Protein AF-A0A943UII4-F1 (afdb_monomer_lite)

Foldseek 3Di:
DDDDDDDDDDDDDPPPPPPDPPPDAAEAEDEDEAPDDVQVVQVVQQVDPGLHEYEYEYPAAEEFAAEREHAAAYEYEHDPAAYEYEYDYQHGAYEYAAAPHEYEYHDPPDDHAYEYEYPLDQNRAEANYEWDHLYEYEYDARYEYENANHQHYANYEYEAQNTEYEDCEYEYEHHLAHYEYEQNYEYEYLEYEYEHHHHAAFESYEAEHQYEYAANEYEYEHAEYQEQRHYEYENYYYHHDDYYQYHACHPYRRHGDYHD

Radius of gyration: 22.85 Å; chains: 1; bounding box: 56×86×52 Å

pLDDT: mean 90.34, std 16.02, range [34.47, 98.94]

Structure (mmCIF, N/CA/C/O backbone):
data_AF-A0A943UII4-F1
#
_entry.id   AF-A0A943UII4-F1
#
loop_
_atom_site.group_PDB
_atom_site.id
_atom_site.type_symbol
_atom_site.label_atom_id
_atom_site.label_alt_id
_atom_site.label_comp_id
_atom_site.label_asym_id
_atom_site.label_entity_id
_atom_site.label_seq_id
_atom_site.pdbx_PDB_ins_code
_atom_site.Cartn_x
_atom_site.Cartn_y
_atom_site.Cartn_z
_atom_site.occupancy
_atom_site.B_iso_or_equiv
_atom_site.auth_seq_id
_atom_site.auth_comp_id
_atom_site.auth_asym_id
_atom_site.auth_atom_id
_atom_site.pdbx_PDB_model_num
ATOM 1 N N . MET A 1 1 ? 33.969 -68.795 28.012 1.00 39.66 1 MET A N 1
ATOM 2 C CA . MET A 1 1 ? 33.932 -67.479 27.338 1.00 39.66 1 MET A CA 1
ATOM 3 C C . MET A 1 1 ? 32.681 -66.751 27.816 1.00 39.66 1 MET A C 1
ATOM 5 O O . MET A 1 1 ? 31.582 -67.216 27.557 1.00 39.66 1 MET A O 1
ATOM 9 N N . ASN A 1 2 ? 32.861 -65.712 28.635 1.00 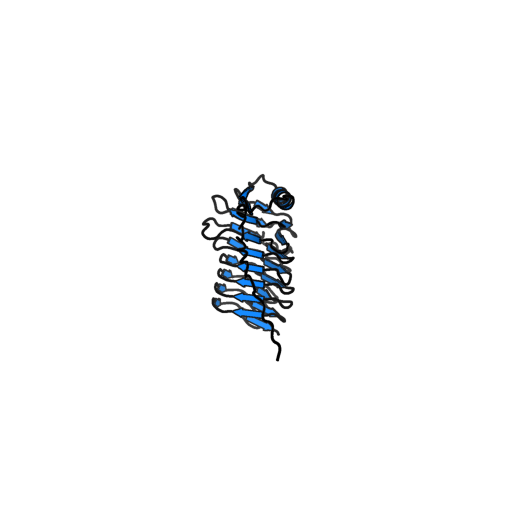42.38 2 ASN A N 1
ATOM 10 C CA . ASN A 1 2 ? 31.798 -64.899 29.238 1.00 42.38 2 ASN A CA 1
ATOM 11 C C . ASN A 1 2 ? 30.930 -64.214 28.176 1.00 42.38 2 ASN A C 1
ATOM 13 O O . ASN A 1 2 ? 31.491 -63.630 27.252 1.00 42.38 2 ASN A O 1
ATOM 17 N N . ARG A 1 3 ? 29.610 -64.135 28.401 1.00 40.12 3 ARG A N 1
ATOM 18 C CA . ARG A 1 3 ? 28.813 -62.937 28.075 1.00 40.12 3 ARG A CA 1
ATOM 19 C C . ARG A 1 3 ? 27.482 -62.930 28.837 1.00 40.12 3 ARG A C 1
ATOM 21 O O . ARG A 1 3 ? 26.590 -63.727 28.580 1.00 40.12 3 ARG A O 1
ATOM 28 N N . LYS A 1 4 ? 27.396 -62.004 29.798 1.00 43.66 4 LYS A N 1
ATOM 29 C CA . LYS A 1 4 ? 26.164 -61.533 30.444 1.00 43.66 4 LYS A CA 1
ATOM 30 C C . LYS A 1 4 ? 25.349 -60.746 29.412 1.00 43.66 4 LYS A C 1
ATOM 32 O O . LYS A 1 4 ? 25.935 -59.898 28.745 1.00 43.66 4 LYS A O 1
ATOM 37 N N . ILE A 1 5 ? 24.032 -60.938 29.347 1.00 45.72 5 ILE A N 1
ATOM 38 C CA . ILE A 1 5 ? 23.108 -59.970 28.731 1.00 45.72 5 ILE A CA 1
ATOM 39 C C . ILE A 1 5 ? 21.904 -59.815 29.664 1.00 45.72 5 ILE A C 1
ATOM 41 O O . ILE A 1 5 ? 21.312 -60.794 30.112 1.00 45.72 5 ILE A O 1
ATOM 45 N N . TRP A 1 6 ? 21.648 -58.566 30.040 1.00 34.47 6 TRP A N 1
ATOM 46 C CA . TRP A 1 6 ? 20.698 -58.128 31.058 1.00 34.47 6 TRP A CA 1
ATOM 47 C C . TRP A 1 6 ? 19.296 -57.923 30.466 1.00 34.47 6 TRP A C 1
ATOM 49 O O . TRP A 1 6 ? 19.152 -57.604 29.289 1.00 34.47 6 TRP A O 1
ATOM 59 N N . LYS A 1 7 ? 18.269 -58.074 31.313 1.00 42.47 7 LYS A N 1
ATOM 60 C CA . LYS A 1 7 ? 16.874 -57.706 31.031 1.00 42.47 7 LYS A CA 1
ATOM 61 C C . LYS A 1 7 ? 16.741 -56.179 30.979 1.00 42.47 7 LYS A C 1
ATOM 63 O O . LYS A 1 7 ? 17.193 -55.511 31.904 1.00 42.47 7 LYS A O 1
ATOM 68 N N . ALA A 1 8 ? 16.062 -55.649 29.965 1.00 41.59 8 ALA A N 1
ATOM 69 C CA . ALA A 1 8 ? 15.591 -54.266 29.944 1.00 41.59 8 ALA A CA 1
ATOM 70 C C . ALA A 1 8 ? 14.056 -54.258 30.052 1.00 41.59 8 ALA A C 1
ATOM 72 O O . ALA A 1 8 ? 13.368 -54.770 29.171 1.00 41.59 8 ALA A O 1
ATOM 73 N N . LEU A 1 9 ? 13.533 -53.714 31.157 1.00 39.75 9 LEU A N 1
ATOM 74 C CA . LEU A 1 9 ? 12.133 -53.303 31.288 1.00 39.75 9 LEU A CA 1
ATOM 75 C C . LEU A 1 9 ? 11.953 -51.995 30.503 1.00 39.75 9 LEU A C 1
ATOM 77 O O . LEU A 1 9 ? 12.555 -50.984 30.858 1.00 39.75 9 LEU A O 1
ATOM 81 N N . GLY A 1 10 ? 11.126 -52.006 29.460 1.00 36.28 10 GLY A N 1
ATOM 82 C CA . GLY A 1 10 ? 10.677 -50.789 28.787 1.00 36.28 10 GLY A CA 1
ATOM 83 C C . GLY A 1 10 ? 9.463 -50.210 29.508 1.00 36.28 10 GLY A C 1
ATOM 84 O O . GLY A 1 10 ? 8.370 -50.757 29.402 1.00 36.28 10 GLY A O 1
ATOM 85 N N . ILE A 1 11 ? 9.651 -49.113 30.242 1.00 43.53 11 ILE A N 1
ATOM 86 C CA . ILE A 1 11 ? 8.549 -48.279 30.733 1.00 43.53 11 ILE A CA 1
ATOM 87 C C . ILE A 1 11 ? 8.204 -47.302 29.609 1.00 43.53 11 ILE A C 1
ATOM 89 O O . ILE A 1 11 ? 8.963 -46.380 29.319 1.00 43.53 11 ILE A O 1
ATOM 93 N N . VAL A 1 12 ? 7.062 -47.522 28.960 1.00 35.84 12 VAL A N 1
ATOM 94 C CA . VAL A 1 12 ? 6.467 -46.554 28.035 1.00 35.84 12 VAL A CA 1
ATOM 95 C C . VAL A 1 12 ? 5.746 -45.503 28.873 1.00 35.84 12 VAL A C 1
ATOM 97 O O . VAL A 1 12 ? 4.665 -45.750 29.401 1.00 35.84 12 VAL A O 1
ATOM 100 N N . VAL A 1 13 ? 6.356 -44.328 29.018 1.00 40.22 13 VAL A N 1
ATOM 101 C CA . VAL A 1 13 ? 5.668 -43.136 29.523 1.00 40.22 13 VAL A CA 1
ATOM 102 C C . VAL A 1 13 ? 4.917 -42.522 28.347 1.00 40.22 13 VAL A C 1
ATOM 104 O O . VAL A 1 13 ? 5.516 -41.936 27.448 1.00 40.22 13 VAL A O 1
ATOM 107 N N . CYS A 1 14 ? 3.598 -42.691 28.333 1.00 38.59 14 CYS A N 1
ATOM 108 C CA . CYS A 1 14 ? 2.722 -42.008 27.392 1.00 38.59 14 CYS A CA 1
ATOM 109 C C . CYS A 1 14 ? 2.624 -40.537 27.828 1.00 38.59 14 CYS A C 1
ATOM 111 O O . CYS A 1 14 ? 1.897 -40.209 28.765 1.00 38.59 14 CYS A O 1
ATOM 113 N N . MET A 1 15 ? 3.407 -39.655 27.199 1.00 44.28 15 MET A N 1
ATOM 114 C CA . MET A 1 15 ? 3.200 -38.210 27.308 1.00 44.28 15 MET A CA 1
ATOM 115 C C . MET A 1 15 ? 1.868 -37.872 26.632 1.00 44.28 15 MET A C 1
ATOM 117 O O . MET A 1 15 ? 1.805 -37.700 25.417 1.00 44.28 15 MET A O 1
ATOM 121 N N . LEU A 1 16 ? 0.797 -37.780 27.423 1.00 41.09 16 LEU A N 1
ATOM 122 C CA . LEU A 1 16 ? -0.375 -37.010 27.030 1.00 41.09 16 LEU A CA 1
ATOM 123 C C . LEU A 1 16 ? 0.065 -35.54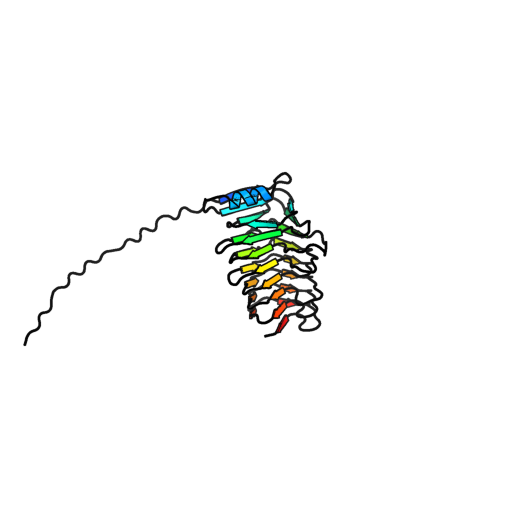7 26.928 1.00 41.09 16 LEU A C 1
ATOM 125 O O . LEU A 1 16 ? 0.256 -34.875 27.940 1.00 41.09 16 LEU A O 1
ATOM 129 N N . ALA A 1 17 ? 0.243 -35.065 25.700 1.00 49.66 17 ALA A N 1
ATOM 130 C CA . ALA A 1 17 ? 0.287 -33.640 25.427 1.00 49.66 17 ALA A CA 1
ATOM 131 C C . ALA A 1 17 ? -1.089 -33.067 25.788 1.00 49.66 17 ALA A C 1
ATOM 133 O O . ALA A 1 17 ? -2.050 -33.171 25.028 1.00 49.66 17 ALA A O 1
ATOM 134 N N . LEU A 1 18 ? -1.189 -32.518 26.997 1.00 40.38 18 LEU A N 1
ATOM 135 C CA . LEU A 1 18 ? -2.315 -31.712 27.431 1.00 40.38 18 LEU A CA 1
ATOM 136 C C . LEU A 1 18 ? -2.270 -30.425 26.597 1.00 40.38 18 LEU A C 1
ATOM 138 O O . LEU A 1 18 ? -1.599 -29.463 26.962 1.00 40.38 18 LEU A O 1
ATOM 142 N N . ALA A 1 19 ? -2.913 -30.435 25.429 1.00 47.53 19 ALA A N 1
ATOM 143 C CA . ALA A 1 19 ? -3.186 -29.217 24.689 1.00 47.53 19 ALA A CA 1
ATOM 144 C C . ALA A 1 19 ? -4.114 -28.377 25.570 1.00 47.53 19 ALA A C 1
ATOM 146 O O . ALA A 1 19 ? -5.317 -28.629 25.644 1.00 47.53 19 ALA A O 1
ATOM 147 N N . ALA A 1 20 ? -3.529 -27.433 26.307 1.00 46.44 20 ALA A N 1
ATOM 148 C CA . ALA A 1 20 ? -4.299 -26.402 26.972 1.00 46.44 20 ALA A CA 1
ATOM 149 C C . ALA A 1 20 ? -5.200 -25.750 25.907 1.00 46.44 20 ALA A C 1
ATOM 151 O O . ALA A 1 20 ? -4.710 -25.454 24.807 1.00 46.44 20 ALA A O 1
ATOM 152 N N . PRO A 1 21 ? -6.501 -25.557 26.182 1.00 44.97 21 PRO A N 1
ATOM 153 C CA . PRO A 1 21 ? -7.331 -24.755 25.307 1.00 44.97 21 PRO A CA 1
ATOM 154 C C . PRO A 1 21 ? -6.679 -23.377 25.261 1.00 44.97 21 PRO A C 1
ATOM 156 O O . PRO A 1 21 ? -6.609 -22.688 26.277 1.00 44.97 21 PRO A O 1
ATOM 159 N N . HIS A 1 22 ? -6.134 -23.007 24.104 1.00 50.41 22 HIS A N 1
ATOM 160 C CA . HIS A 1 22 ? -5.762 -21.623 23.876 1.00 50.41 22 HIS A CA 1
ATOM 161 C C . HIS A 1 22 ? -7.083 -20.866 23.956 1.00 50.41 22 HIS A C 1
ATOM 163 O O . HIS A 1 22 ? -7.991 -21.139 23.168 1.00 50.41 22 HIS A O 1
ATOM 169 N N . ALA A 1 23 ? -7.233 -20.014 24.971 1.00 56.62 23 ALA A N 1
ATOM 170 C CA . ALA A 1 23 ? -8.334 -19.070 25.016 1.00 56.62 23 ALA A CA 1
ATOM 171 C C . ALA A 1 23 ? -8.331 -18.341 23.666 1.00 56.62 23 ALA A C 1
ATOM 173 O O . ALA A 1 23 ? -7.313 -17.770 23.277 1.00 56.62 23 ALA A O 1
ATOM 174 N N . MET A 1 24 ? -9.415 -18.484 22.903 1.00 61.72 24 MET A N 1
ATOM 175 C CA . MET A 1 24 ? -9.581 -17.752 21.651 1.00 61.72 24 MET A CA 1
ATOM 176 C C . MET A 1 24 ? -9.491 -16.268 22.007 1.00 61.72 24 MET A C 1
ATOM 178 O O . MET A 1 24 ? -10.213 -15.838 22.904 1.00 61.72 24 MET A O 1
ATOM 182 N N . ALA A 1 25 ? -8.583 -15.531 21.365 1.00 69.31 25 ALA A N 1
ATOM 183 C CA . ALA A 1 25 ? -8.458 -14.090 21.556 1.00 69.31 25 ALA A CA 1
ATOM 184 C C . ALA A 1 25 ? -9.840 -13.440 21.392 1.00 69.31 25 ALA A C 1
ATOM 186 O O . ALA A 1 25 ? -10.536 -13.726 20.411 1.00 69.31 25 ALA A O 1
ATOM 187 N N . GLU A 1 26 ? -10.261 -12.617 22.354 1.00 81.62 26 GLU A N 1
ATOM 188 C CA . GLU A 1 26 ? -11.521 -11.894 22.214 1.00 81.62 26 GLU A CA 1
ATOM 189 C C . GLU A 1 26 ? -11.347 -10.794 21.161 1.00 81.62 26 GLU A C 1
ATOM 191 O O . GLU A 1 26 ? -10.252 -10.276 20.931 1.00 81.62 26 GLU A O 1
ATOM 196 N N . THR A 1 27 ? -12.427 -10.448 20.465 1.00 90.06 27 THR A N 1
ATOM 197 C CA . THR A 1 27 ? -12.412 -9.340 19.507 1.00 90.06 27 THR A CA 1
ATOM 198 C C . THR A 1 27 ? -12.881 -8.070 20.207 1.00 90.06 27 THR A C 1
ATOM 200 O O . THR A 1 27 ? -14.041 -7.966 20.602 1.00 90.06 27 THR A O 1
ATOM 203 N N . ILE A 1 28 ? -12.003 -7.074 20.318 1.00 93.81 28 ILE A N 1
ATOM 204 C CA . ILE A 1 28 ? -12.324 -5.750 20.855 1.00 93.81 28 ILE A CA 1
ATOM 205 C C . ILE A 1 28 ? -12.665 -4.814 19.698 1.00 93.81 28 ILE A C 1
ATOM 207 O O . ILE A 1 28 ? -11.809 -4.465 18.881 1.00 93.81 28 ILE A O 1
ATOM 211 N N . THR A 1 29 ? -13.918 -4.364 19.648 1.00 95.75 29 THR A N 1
ATOM 212 C CA . THR A 1 29 ? -14.392 -3.416 18.636 1.00 95.75 29 THR A CA 1
ATOM 213 C C . THR A 1 29 ? -14.361 -1.974 19.145 1.00 95.75 29 THR A C 1
ATOM 215 O O . THR A 1 29 ? -14.925 -1.645 20.186 1.00 95.75 29 THR A O 1
ATOM 218 N N . HIS A 1 30 ? -13.742 -1.093 18.362 1.00 97.06 30 HIS A N 1
ATOM 219 C CA . HIS A 1 30 ? -13.604 0.339 18.595 1.00 97.06 30 HIS A CA 1
ATOM 220 C C . HIS A 1 30 ? -14.392 1.099 17.526 1.00 97.06 30 HIS A C 1
ATOM 222 O O . HIS A 1 30 ? -13.985 1.162 16.364 1.00 97.06 30 HIS A O 1
ATOM 228 N N . MET A 1 31 ? -15.522 1.689 17.909 1.00 97.19 31 MET A N 1
ATOM 229 C CA . MET A 1 31 ? -16.336 2.483 16.987 1.00 97.19 31 MET A CA 1
ATOM 230 C C . MET A 1 31 ? -15.729 3.877 16.805 1.00 97.19 31 MET A C 1
ATOM 232 O O . MET A 1 31 ? -15.495 4.586 17.785 1.00 97.19 31 MET A O 1
ATOM 236 N N . VAL A 1 32 ? -15.521 4.296 15.558 1.00 97.62 32 VAL A N 1
ATOM 237 C CA . VAL A 1 32 ? -15.009 5.630 15.219 1.00 97.62 32 VAL A CA 1
ATOM 238 C C . VAL A 1 32 ? -16.082 6.420 14.482 1.00 97.62 32 VAL A C 1
ATOM 240 O O . VAL A 1 32 ? -16.493 6.064 13.383 1.00 97.62 32 VAL A O 1
ATOM 243 N N . THR A 1 33 ? -16.538 7.501 15.100 1.00 95.44 33 THR A N 1
ATOM 244 C CA . THR A 1 33 ? -17.514 8.459 14.561 1.00 95.44 33 THR A CA 1
ATOM 245 C C . THR A 1 33 ? -16.818 9.770 14.181 1.00 95.44 33 THR A C 1
ATOM 247 O O . THR A 1 33 ? -15.618 9.916 14.412 1.00 95.44 33 THR A O 1
ATOM 250 N N . ALA A 1 34 ? -17.563 10.743 13.651 1.00 89.06 34 ALA A N 1
ATOM 251 C CA . ALA A 1 34 ? -17.023 12.065 13.317 1.00 89.06 34 ALA A CA 1
ATOM 252 C C . ALA A 1 34 ? -16.424 12.800 14.536 1.00 89.06 34 ALA A C 1
ATOM 254 O O . ALA A 1 34 ? -15.451 13.535 14.390 1.00 89.06 34 ALA A O 1
ATOM 255 N N . ASP A 1 35 ? -16.960 12.553 15.735 1.00 87.25 35 ASP A N 1
ATOM 256 C CA . ASP A 1 35 ? -16.498 13.171 16.986 1.00 87.25 35 ASP A CA 1
ATOM 257 C C . ASP A 1 35 ? -15.402 12.351 17.689 1.00 87.25 35 ASP A C 1
ATOM 259 O O . ASP A 1 35 ? -14.874 12.744 18.735 1.00 87.25 35 ASP A O 1
ATOM 263 N N . THR A 1 36 ? -15.056 11.178 17.149 1.00 91.12 36 THR A N 1
ATOM 264 C CA . THR A 1 36 ? -14.061 10.296 17.755 1.00 91.12 36 THR A CA 1
ATOM 265 C C . THR A 1 36 ? -12.650 10.774 17.435 1.00 91.12 36 THR A C 1
ATOM 267 O O . THR A 1 36 ? -12.229 10.852 16.284 1.00 91.12 36 THR A O 1
ATOM 270 N N . ASP A 1 37 ? -11.862 10.989 18.483 1.00 93.62 37 ASP A N 1
ATOM 271 C CA . ASP A 1 37 ? -10.428 11.229 18.363 1.00 93.62 37 ASP A CA 1
ATOM 272 C C . ASP A 1 37 ? -9.699 9.915 18.029 1.00 93.62 37 ASP A C 1
ATOM 274 O O . ASP A 1 37 ? -9.405 9.095 18.907 1.00 93.62 37 ASP A O 1
ATOM 278 N N . PHE A 1 38 ? -9.412 9.710 16.741 1.00 96.25 38 PHE A N 1
ATOM 279 C CA . PHE A 1 38 ? -8.723 8.519 16.237 1.00 96.25 38 PHE A CA 1
ATOM 280 C C . PHE A 1 38 ? -7.372 8.281 16.934 1.00 96.25 38 PHE A C 1
ATOM 282 O O . PHE A 1 38 ? -7.000 7.137 17.204 1.00 96.25 38 PHE A O 1
ATOM 289 N N . ALA A 1 39 ? -6.660 9.348 17.318 1.00 95.88 39 ALA A N 1
ATOM 290 C CA . ALA A 1 39 ? -5.385 9.231 18.018 1.00 95.88 39 ALA A CA 1
ATOM 291 C C . ALA A 1 39 ? -5.552 8.587 19.402 1.00 95.88 39 ALA A C 1
ATOM 293 O O . ALA A 1 39 ? -4.710 7.784 19.816 1.00 95.88 39 ALA A O 1
ATOM 294 N N . LYS A 1 40 ? -6.647 8.896 20.112 1.00 97.00 40 LYS A N 1
ATOM 295 C CA . LYS A 1 40 ? -6.970 8.254 21.397 1.00 97.00 40 LYS A CA 1
ATOM 296 C C . LYS A 1 40 ? -7.303 6.780 21.228 1.00 97.00 40 LYS A C 1
ATOM 298 O O . LYS A 1 40 ? -6.851 5.986 22.047 1.00 97.00 40 LYS A O 1
ATOM 303 N N . VAL A 1 41 ? -8.027 6.404 20.172 1.00 97.62 41 VAL A N 1
ATOM 304 C CA . VAL A 1 41 ? -8.324 4.991 19.878 1.00 97.62 41 VAL A CA 1
ATOM 305 C C . VAL A 1 41 ? -7.026 4.205 19.693 1.00 97.62 41 VAL A C 1
ATOM 307 O O . VAL A 1 41 ? -6.794 3.229 20.402 1.00 97.62 41 VAL A O 1
ATOM 310 N N . VAL A 1 42 ? -6.121 4.689 18.837 1.00 97.62 42 VAL A N 1
ATOM 311 C CA . VAL A 1 42 ? -4.812 4.051 18.609 1.00 97.62 42 VAL A CA 1
ATOM 312 C C . VAL A 1 42 ? -3.967 4.002 19.885 1.00 97.62 42 VAL A C 1
ATOM 314 O O . VAL A 1 42 ? -3.346 2.980 20.181 1.00 97.62 42 VAL A O 1
ATOM 317 N N . LYS A 1 43 ? -3.963 5.076 20.685 1.00 97.25 43 LYS A N 1
ATOM 318 C CA . LYS A 1 43 ? -3.254 5.106 21.972 1.00 97.25 43 LYS A CA 1
ATOM 319 C C . LYS A 1 43 ? -3.789 4.052 22.943 1.00 97.25 43 LYS A C 1
ATOM 321 O O . LYS A 1 43 ? -2.989 3.388 23.596 1.00 97.25 43 LYS A O 1
ATOM 326 N N . ASN A 1 44 ? -5.109 3.896 23.029 1.00 95.88 44 ASN A N 1
ATOM 327 C CA . ASN A 1 44 ? -5.749 2.923 23.912 1.00 95.88 44 ASN A CA 1
ATOM 328 C C . ASN A 1 44 ? -5.461 1.488 23.469 1.00 95.88 44 ASN A C 1
ATOM 330 O O . ASN A 1 44 ? -5.094 0.670 24.308 1.00 95.88 44 ASN A O 1
ATOM 334 N N . ILE A 1 45 ? -5.545 1.211 22.162 1.00 96.06 45 ILE A N 1
ATOM 335 C CA . ILE A 1 45 ? -5.145 -0.079 21.584 1.00 96.06 45 ILE A CA 1
ATOM 336 C C . ILE A 1 45 ? -3.708 -0.395 22.008 1.00 96.06 45 ILE A C 1
ATOM 338 O O . ILE A 1 45 ? -3.462 -1.403 22.658 1.00 96.06 45 ILE A O 1
ATOM 342 N N . ASN A 1 46 ? -2.761 0.506 21.742 1.00 96.25 46 ASN A N 1
ATOM 343 C CA . ASN A 1 46 ? -1.346 0.268 22.036 1.00 96.25 46 ASN A CA 1
ATOM 344 C C . ASN A 1 46 ? -1.012 0.156 23.532 1.00 96.25 46 ASN A C 1
ATOM 346 O O . ASN A 1 46 ? 0.016 -0.424 23.873 1.00 96.25 46 ASN A O 1
ATOM 350 N N . ALA A 1 47 ? -1.822 0.740 24.418 1.00 94.69 47 ALA A N 1
ATOM 351 C CA . ALA A 1 47 ? -1.624 0.658 25.865 1.00 94.69 47 ALA A CA 1
ATOM 352 C C . ALA A 1 47 ? -2.180 -0.641 26.472 1.00 94.69 47 ALA A C 1
ATOM 354 O O . ALA A 1 47 ? -1.876 -0.955 27.623 1.00 94.69 47 ALA A O 1
ATOM 355 N N . SER A 1 48 ? -3.002 -1.378 25.722 1.00 86.88 48 SER A N 1
ATOM 356 C CA . SER A 1 48 ? -3.608 -2.620 26.180 1.00 86.88 48 SER A CA 1
ATOM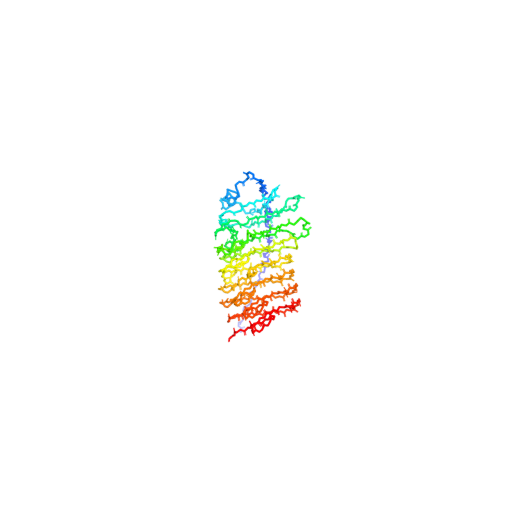 357 C C . SER A 1 48 ? -2.568 -3.732 26.341 1.00 86.88 48 SER A C 1
ATOM 359 O O . SER A 1 48 ? -1.737 -3.949 25.457 1.00 86.88 48 SER A O 1
ATOM 361 N N . GLY A 1 49 ? -2.631 -4.454 27.463 1.00 79.81 49 GLY A N 1
ATOM 362 C CA . GLY A 1 49 ? -1.802 -5.632 27.745 1.00 79.81 49 GLY A CA 1
ATOM 363 C C . GLY A 1 49 ? -2.463 -6.969 27.398 1.00 79.81 49 GLY A C 1
ATOM 364 O O . GLY A 1 49 ? -1.845 -8.003 27.630 1.00 79.81 49 GLY A O 1
ATOM 365 N N . VAL A 1 50 ? -3.700 -6.964 26.888 1.00 78.31 50 VAL A N 1
ATOM 366 C CA . VAL A 1 50 ? -4.436 -8.188 26.524 1.00 78.31 50 VAL A CA 1
ATOM 367 C C . VAL A 1 50 ? -4.207 -8.552 25.062 1.00 78.31 50 VAL A C 1
ATOM 369 O O . VAL A 1 50 ? -4.257 -7.673 24.204 1.00 78.31 50 VAL A O 1
ATOM 372 N N . ASP A 1 51 ? -3.974 -9.836 24.780 1.00 77.56 51 ASP A N 1
ATOM 373 C CA . ASP A 1 51 ? -3.695 -10.391 23.442 1.00 77.56 51 ASP A CA 1
ATOM 374 C C . ASP A 1 51 ? -4.938 -10.614 22.575 1.00 77.56 51 ASP A C 1
ATOM 376 O O . ASP A 1 51 ? -5.085 -11.618 21.885 1.00 77.56 51 ASP A O 1
ATOM 380 N N . ASP A 1 52 ? -5.801 -9.605 22.575 1.00 84.00 52 ASP A N 1
ATOM 381 C CA . ASP A 1 52 ? -7.062 -9.581 21.847 1.00 84.00 52 ASP A CA 1
ATOM 382 C C . ASP A 1 52 ? -6.914 -8.989 20.437 1.00 84.00 52 ASP A C 1
ATOM 384 O O . ASP A 1 52 ? -6.037 -8.154 20.164 1.00 84.00 52 ASP A O 1
ATOM 388 N N . GLU A 1 53 ? -7.808 -9.397 19.533 1.00 88.62 53 GLU A N 1
ATOM 389 C CA . GLU A 1 53 ? -7.900 -8.835 18.186 1.00 88.62 53 GLU A CA 1
ATOM 390 C C . GLU A 1 53 ? -8.598 -7.474 18.243 1.00 88.62 53 GLU A C 1
ATOM 392 O O . GLU A 1 53 ? -9.704 -7.352 18.765 1.00 88.62 53 GLU A O 1
ATOM 397 N N . ASN A 1 54 ? -7.980 -6.431 17.685 1.00 96.12 54 ASN A N 1
ATOM 398 C CA . ASN A 1 54 ? -8.576 -5.097 17.668 1.00 96.12 54 ASN A CA 1
ATOM 399 C C . ASN A 1 54 ? -9.271 -4.843 16.333 1.00 96.12 54 ASN A C 1
ATOM 401 O O . ASN A 1 54 ? -8.687 -5.049 15.273 1.00 96.12 54 ASN A O 1
ATOM 405 N N . VAL A 1 55 ? -10.496 -4.329 16.370 1.00 97.44 55 VAL A N 1
ATOM 406 C CA . VAL A 1 55 ? -11.241 -3.937 15.173 1.00 97.44 55 VAL A CA 1
ATOM 407 C C . VAL A 1 55 ? -11.673 -2.488 15.313 1.00 97.44 55 VAL A C 1
ATOM 409 O O . VAL A 1 55 ? -12.443 -2.156 16.202 1.00 97.44 55 VAL A O 1
ATOM 412 N N . ILE A 1 56 ? -11.199 -1.621 14.429 1.00 98.19 56 ILE A N 1
ATOM 413 C CA . ILE A 1 56 ? -11.678 -0.251 14.280 1.00 98.19 56 ILE A CA 1
ATOM 414 C C . ILE A 1 56 ? -12.773 -0.249 13.211 1.00 98.19 56 ILE A C 1
ATOM 416 O O . ILE A 1 56 ? -12.505 -0.526 12.040 1.00 98.19 56 ILE A O 1
ATOM 420 N N . GLU A 1 57 ? -13.998 0.082 13.614 1.00 97.69 57 GLU A N 1
ATOM 421 C CA . GLU A 1 57 ? -15.145 0.215 12.716 1.00 97.69 57 GLU A CA 1
ATOM 422 C C . GLU A 1 57 ? -15.487 1.689 12.495 1.00 97.69 57 GLU A C 1
ATOM 424 O O . GLU A 1 57 ? -15.904 2.400 13.416 1.00 97.69 57 GLU A O 1
ATOM 429 N N . LEU A 1 58 ? -15.338 2.151 11.254 1.00 98.25 58 LEU A N 1
ATOM 430 C CA . LEU A 1 58 ? -15.698 3.512 10.872 1.00 98.25 58 LEU A CA 1
ATOM 431 C C . LEU A 1 58 ? -17.223 3.637 10.727 1.00 98.25 58 LEU A C 1
ATOM 433 O O . LEU A 1 58 ? -17.840 3.021 9.859 1.00 98.25 58 LEU A O 1
ATOM 437 N N . CYS A 1 59 ? -17.821 4.466 11.577 1.00 97.50 59 CYS A N 1
ATOM 438 C CA . CYS A 1 59 ? -19.225 4.890 11.533 1.00 97.50 59 CYS A CA 1
ATOM 439 C C . CYS A 1 59 ? -19.418 6.209 10.776 1.00 97.50 59 CYS A C 1
ATOM 441 O O . CYS A 1 59 ? -20.547 6.635 10.567 1.00 97.50 59 CYS A O 1
ATOM 443 N N . ALA A 1 60 ? -18.329 6.894 10.436 1.00 97.88 60 ALA A N 1
ATOM 444 C CA . ALA A 1 60 ? -18.327 8.135 9.681 1.00 97.88 60 ALA A CA 1
ATOM 445 C C . ALA A 1 60 ? -17.034 8.230 8.870 1.00 97.88 60 ALA A C 1
ATOM 447 O O . ALA A 1 60 ? -16.051 7.549 9.178 1.00 97.88 60 ALA A O 1
ATOM 448 N N . ASP A 1 61 ? -17.036 9.092 7.860 1.00 98.00 61 ASP A N 1
ATOM 449 C CA . ASP A 1 61 ? -15.793 9.525 7.233 1.00 98.00 61 ASP A CA 1
ATOM 450 C C . ASP A 1 61 ? -14.945 10.283 8.256 1.00 98.00 61 ASP A C 1
ATOM 452 O O . ASP A 1 61 ? -15.459 11.086 9.040 1.00 98.00 61 ASP A O 1
ATOM 456 N N . ILE A 1 62 ? -13.638 10.042 8.238 1.00 97.00 62 ILE A N 1
ATOM 457 C CA . ILE A 1 62 ? -12.690 10.692 9.141 1.00 97.00 62 ILE A CA 1
ATOM 458 C C . ILE A 1 62 ? -11.570 11.369 8.367 1.00 97.00 62 ILE A C 1
ATOM 460 O O . ILE A 1 62 ? -11.288 11.042 7.216 1.00 97.00 62 ILE A O 1
ATOM 464 N N . THR A 1 63 ? -10.899 12.311 9.023 1.00 95.19 63 THR A N 1
ATOM 465 C CA . THR A 1 63 ? -9.685 12.944 8.507 1.00 95.19 63 THR A CA 1
ATOM 466 C C . THR A 1 63 ? -8.542 12.718 9.484 1.00 95.19 63 THR A C 1
ATOM 468 O O . THR A 1 63 ? -8.667 13.032 10.666 1.00 95.19 63 THR A O 1
ATOM 471 N N . LEU A 1 64 ? -7.421 12.197 8.993 1.00 94.31 64 LEU A N 1
ATOM 472 C CA . LEU A 1 64 ? -6.181 12.093 9.752 1.00 94.31 64 LEU A CA 1
ATOM 473 C C . LEU A 1 64 ? -5.305 13.299 9.434 1.00 94.31 64 LEU A C 1
ATOM 475 O O . LEU A 1 64 ? -5.099 13.615 8.263 1.00 94.31 64 LEU A O 1
ATOM 479 N N . THR A 1 65 ? -4.783 13.942 10.480 1.00 92.06 65 THR A N 1
ATOM 480 C CA . THR A 1 65 ? -3.863 15.090 10.381 1.00 92.06 65 THR A CA 1
ATOM 481 C C . THR A 1 65 ? -2.441 14.791 10.848 1.00 92.06 65 THR A C 1
ATOM 483 O O . THR A 1 65 ? -1.532 15.603 10.681 1.00 92.06 65 THR A O 1
ATOM 486 N N . GLY A 1 66 ? -2.230 13.602 11.410 1.00 92.50 66 GLY A N 1
ATOM 487 C CA . GLY A 1 66 ? -0.940 13.122 11.880 1.00 92.50 66 GLY A CA 1
ATOM 488 C C . GLY A 1 66 ? -0.778 11.627 11.643 1.00 92.50 66 GLY A C 1
ATOM 489 O O . GLY A 1 66 ? -1.702 10.943 11.197 1.00 92.50 66 GLY A O 1
ATOM 490 N N . ASN A 1 67 ? 0.429 11.131 11.894 1.00 94.81 67 ASN A N 1
ATOM 491 C CA . ASN A 1 67 ? 0.743 9.724 11.726 1.00 94.81 67 ASN A CA 1
ATOM 492 C C . ASN A 1 67 ? 0.295 8.952 12.964 1.00 94.81 67 ASN A C 1
ATOM 494 O O . ASN A 1 67 ? 0.577 9.358 14.095 1.00 94.81 67 ASN A O 1
ATOM 498 N N . HIS A 1 68 ? -0.347 7.810 12.749 1.00 97.19 68 HIS A N 1
ATOM 499 C CA . HIS A 1 68 ? -0.824 6.949 13.819 1.00 97.19 68 HIS A CA 1
ATOM 500 C C . HIS A 1 68 ? -0.184 5.569 13.710 1.00 97.19 68 HIS A C 1
ATOM 502 O O . HIS A 1 68 ? -0.447 4.821 12.772 1.00 97.19 68 HIS A O 1
ATOM 508 N N . THR A 1 69 ? 0.669 5.231 14.678 1.00 97.94 69 THR A N 1
ATOM 509 C CA . THR A 1 69 ? 1.376 3.947 14.710 1.00 97.94 69 THR A CA 1
ATOM 510 C C . THR A 1 69 ? 0.603 2.916 15.522 1.00 97.94 69 THR A C 1
ATOM 512 O O . THR A 1 69 ? 0.397 3.109 16.716 1.00 97.94 69 THR A O 1
ATOM 515 N N . LEU A 1 70 ? 0.234 1.803 14.900 1.00 97.94 70 LEU A N 1
ATOM 516 C CA . LEU A 1 70 ? -0.334 0.612 15.521 1.00 97.94 70 LEU A CA 1
ATOM 517 C C . LEU A 1 70 ? 0.791 -0.371 15.861 1.00 97.94 70 LEU A C 1
ATOM 519 O O . LEU A 1 70 ? 1.582 -0.749 14.997 1.00 97.94 70 LEU A O 1
ATOM 523 N N . LYS A 1 71 ? 0.852 -0.777 17.130 1.00 96.25 71 LYS A N 1
ATOM 524 C CA . LYS A 1 71 ? 1.813 -1.758 17.670 1.00 96.25 71 LYS A CA 1
ATOM 525 C C . LYS A 1 71 ? 1.139 -3.049 18.136 1.00 96.25 71 LYS A C 1
ATOM 527 O O . LYS A 1 71 ? 1.774 -3.894 18.754 1.00 96.25 71 LYS A O 1
ATOM 532 N N . ARG A 1 72 ? -0.163 -3.167 17.880 1.00 95.38 72 ARG A N 1
ATOM 533 C CA . ARG A 1 72 ? -0.974 -4.357 18.128 1.00 95.38 72 ARG A CA 1
ATOM 534 C C . ARG A 1 72 ? -1.788 -4.669 16.886 1.00 95.38 72 ARG A C 1
ATOM 536 O O . ARG A 1 72 ? -2.193 -3.754 16.161 1.00 95.38 72 ARG A O 1
ATOM 543 N N . SER A 1 73 ? -2.032 -5.954 16.660 1.00 96.06 73 SER A N 1
ATOM 544 C CA . SER A 1 73 ? -2.781 -6.404 15.494 1.00 96.06 73 SER A CA 1
ATOM 545 C C . SER A 1 73 ? -4.178 -5.791 15.476 1.00 96.06 73 SER A C 1
ATOM 547 O O . SER A 1 73 ? -4.903 -5.839 16.472 1.00 96.06 73 SER A O 1
ATOM 549 N N . THR A 1 74 ? -4.508 -5.151 14.357 1.00 97.88 74 THR A N 1
ATOM 550 C CA . THR A 1 74 ? -5.693 -4.309 14.216 1.00 97.88 74 THR A CA 1
ATOM 551 C C . THR A 1 74 ? -6.286 -4.452 12.822 1.00 97.88 74 THR A C 1
ATOM 553 O O . THR A 1 74 ? -5.576 -4.372 11.821 1.00 97.88 74 THR A O 1
ATOM 556 N N . THR A 1 75 ? -7.601 -4.592 12.750 1.00 98.25 75 THR A N 1
ATOM 557 C CA . THR A 1 75 ? -8.382 -4.513 11.517 1.00 98.25 75 THR A CA 1
ATOM 558 C C . THR A 1 75 ? -9.078 -3.157 11.454 1.00 98.25 75 THR A C 1
ATOM 560 O O . THR A 1 75 ? -9.751 -2.777 12.403 1.00 98.25 75 THR A O 1
ATOM 563 N N . ILE A 1 76 ? -8.944 -2.421 10.353 1.00 98.50 76 ILE A N 1
ATOM 564 C CA . ILE A 1 76 ? -9.680 -1.178 10.093 1.00 98.50 76 ILE A CA 1
ATOM 565 C C . ILE A 1 76 ? -10.641 -1.440 8.944 1.00 98.50 76 ILE A C 1
ATOM 567 O O . ILE A 1 76 ? -10.220 -1.831 7.855 1.00 98.50 76 ILE A O 1
ATOM 571 N N . LYS A 1 77 ? -11.931 -1.213 9.169 1.00 97.88 77 LYS A N 1
ATOM 572 C CA . LYS A 1 77 ? -12.969 -1.389 8.151 1.00 97.88 77 LYS A CA 1
ATOM 573 C C . LYS A 1 77 ? -14.093 -0.380 8.343 1.00 97.88 77 LYS A C 1
ATOM 575 O O . LYS A 1 77 ? -14.273 0.189 9.420 1.00 97.88 77 LYS A O 1
ATOM 580 N N . SER A 1 78 ? -14.866 -0.179 7.291 1.00 97.88 78 SER A N 1
ATOM 581 C CA . SER A 1 78 ? -16.163 0.482 7.389 1.00 97.88 78 SER A CA 1
ATOM 582 C C . SER A 1 78 ? -17.119 -0.363 8.244 1.00 97.88 78 SER A C 1
ATOM 584 O O . SER A 1 78 ? -16.889 -1.561 8.410 1.00 97.88 78 SER A O 1
ATOM 586 N N . LYS A 1 79 ? -18.147 0.250 8.839 1.00 95.56 79 LYS A N 1
ATOM 587 C CA . LYS A 1 79 ? -19.149 -0.473 9.639 1.00 95.56 79 LYS A CA 1
ATOM 588 C C . LYS A 1 79 ? -20.335 -0.949 8.801 1.00 95.56 79 LYS A C 1
ATOM 590 O O . LYS A 1 79 ? -20.663 -2.134 8.791 1.00 95.56 79 LYS A O 1
ATOM 595 N N . ASP A 1 80 ? -21.013 -0.000 8.168 1.00 93.25 80 ASP A N 1
ATOM 596 C CA . ASP A 1 80 ? -22.359 -0.161 7.611 1.00 93.25 80 ASP A CA 1
ATOM 597 C C . ASP A 1 80 ? -22.535 0.488 6.235 1.00 93.25 80 ASP A C 1
ATOM 599 O O . ASP A 1 80 ? -23.295 -0.014 5.411 1.00 93.25 80 ASP A O 1
ATOM 603 N N . GLU A 1 81 ? -21.804 1.558 5.957 1.00 96.56 81 GLU A N 1
ATOM 604 C CA . GLU A 1 81 ? -21.772 2.237 4.662 1.00 96.56 81 GLU A CA 1
ATOM 605 C C . GLU A 1 81 ? -20.344 2.263 4.122 1.00 96.56 81 GLU A C 1
ATOM 607 O O . GLU A 1 81 ? -19.395 1.931 4.832 1.00 96.56 81 GLU A O 1
ATOM 612 N N . ASP A 1 82 ? -20.177 2.677 2.871 1.00 98.31 82 ASP A N 1
ATOM 613 C CA . ASP A 1 82 ? -18.852 2.997 2.35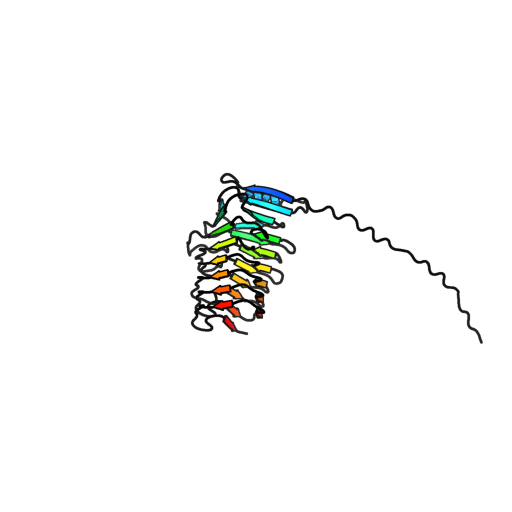1 1.00 98.31 82 ASP A CA 1
ATOM 614 C C . ASP A 1 82 ? -18.277 4.170 3.152 1.00 98.31 82 ASP A C 1
ATOM 616 O O . ASP A 1 82 ? -18.950 5.182 3.362 1.00 98.31 82 ASP A O 1
ATOM 620 N N . ARG A 1 83 ? -17.040 4.022 3.631 1.00 98.25 83 ARG A N 1
ATOM 621 C CA . ARG A 1 83 ? -16.378 5.026 4.472 1.00 98.25 83 ARG A CA 1
ATOM 622 C C . ARG A 1 83 ? -15.029 5.408 3.925 1.00 98.25 83 ARG A C 1
ATOM 624 O O . ARG A 1 83 ? -14.370 4.660 3.192 1.00 98.25 83 ARG A O 1
ATOM 631 N N . LYS A 1 84 ? -14.605 6.587 4.352 1.00 97.81 84 LYS A N 1
ATOM 632 C CA . LYS A 1 84 ? -13.384 7.214 3.897 1.00 97.81 84 LYS A CA 1
ATOM 633 C C . LYS A 1 84 ? -12.500 7.683 5.041 1.00 97.81 84 LYS A C 1
ATOM 635 O O . LYS A 1 84 ? -12.968 8.241 6.030 1.00 97.81 84 LYS A O 1
ATOM 640 N N . ILE A 1 85 ? -11.200 7.498 4.859 1.00 97.62 85 ILE A N 1
ATOM 641 C CA . ILE A 1 85 ? -10.143 8.116 5.648 1.00 97.62 85 ILE A CA 1
ATOM 642 C C . ILE A 1 85 ? -9.438 9.125 4.743 1.00 97.62 85 ILE A C 1
ATOM 644 O O . ILE A 1 85 ? -8.649 8.756 3.872 1.00 97.62 85 ILE A O 1
ATOM 648 N N . SER A 1 86 ? -9.722 10.405 4.948 1.00 95.25 86 SER A N 1
ATOM 649 C CA . SER A 1 86 ? -9.016 11.494 4.280 1.00 95.25 86 SER A CA 1
ATOM 650 C C . SER A 1 86 ? -7.682 11.742 4.977 1.00 95.25 86 SER A C 1
ATOM 652 O O . SER A 1 86 ? -7.618 11.877 6.198 1.00 95.25 86 SER A O 1
ATOM 654 N N . ILE A 1 87 ? -6.605 11.830 4.213 1.00 92.62 87 ILE A N 1
ATOM 655 C CA . ILE A 1 87 ? -5.259 12.055 4.726 1.00 92.62 87 ILE A CA 1
ATOM 656 C C . ILE A 1 87 ? -4.861 13.489 4.399 1.00 92.62 87 ILE A C 1
ATOM 658 O O . ILE A 1 87 ? -4.478 13.788 3.268 1.00 92.62 87 ILE A O 1
ATOM 662 N N . ASN A 1 88 ? -4.971 14.366 5.396 1.00 87.88 88 ASN A N 1
ATOM 663 C CA . ASN A 1 88 ? -4.705 15.794 5.268 1.00 87.88 88 ASN A CA 1
ATOM 664 C C . ASN A 1 88 ? -3.460 16.157 6.078 1.00 87.88 88 ASN A C 1
ATOM 666 O O . ASN A 1 88 ? -3.379 15.873 7.264 1.00 87.88 88 ASN A O 1
ATOM 670 N N . GLY A 1 89 ? -2.489 16.815 5.462 1.00 78.75 89 GLY A N 1
ATOM 671 C CA . GLY A 1 89 ? -1.298 17.285 6.160 1.00 78.75 89 GLY A CA 1
ATOM 672 C C . GLY A 1 89 ? -0.064 16.419 5.935 1.00 78.75 89 GLY A C 1
ATOM 673 O O . GLY A 1 89 ? -0.114 15.237 5.593 1.00 78.75 89 GLY A O 1
ATOM 674 N N . SER A 1 90 ? 1.092 17.057 6.113 1.00 80.44 90 SER A N 1
ATOM 675 C CA . SER A 1 90 ? 2.382 16.572 5.612 1.00 80.44 90 SER A CA 1
ATOM 676 C C . SER A 1 90 ? 2.878 15.277 6.249 1.00 80.44 90 SER A C 1
ATOM 678 O O . SER A 1 90 ? 3.689 14.588 5.632 1.00 80.44 90 SER A O 1
ATOM 680 N N . ASN A 1 91 ? 2.377 14.949 7.442 1.00 86.94 91 ASN A N 1
ATOM 681 C CA . ASN A 1 91 ? 2.763 13.789 8.239 1.00 86.94 91 ASN A CA 1
ATOM 682 C C . ASN A 1 91 ? 1.563 12.890 8.587 1.00 86.94 91 ASN A C 1
ATOM 684 O O . ASN A 1 91 ? 1.615 12.177 9.580 1.00 86.94 91 ASN A O 1
ATOM 688 N N . ALA A 1 92 ? 0.464 12.949 7.829 1.00 91.75 92 ALA A N 1
ATOM 689 C CA . ALA A 1 92 ? -0.723 12.138 8.088 1.00 91.75 92 ALA A CA 1
ATOM 690 C C . ALA A 1 92 ? -0.653 10.754 7.423 1.00 91.75 92 ALA A C 1
ATOM 692 O O . ALA A 1 92 ? -0.393 10.644 6.223 1.00 91.75 92 ALA A O 1
ATOM 693 N N . GLY A 1 93 ? -0.920 9.701 8.194 1.00 94.88 93 GLY A N 1
ATOM 694 C CA . GLY A 1 93 ? -0.834 8.321 7.722 1.00 94.88 93 GLY A CA 1
ATOM 695 C C . GLY A 1 93 ? -1.074 7.298 8.828 1.00 94.88 93 GLY A C 1
ATOM 696 O O . GLY A 1 93 ? -1.294 7.642 9.993 1.00 94.88 93 GLY A O 1
ATOM 697 N N . ILE A 1 94 ? -1.037 6.025 8.452 1.00 97.88 94 ILE A N 1
ATOM 698 C CA . ILE A 1 94 ? -1.154 4.887 9.359 1.00 97.88 94 ILE A CA 1
ATOM 699 C C . ILE A 1 94 ? 0.140 4.089 9.255 1.00 97.88 94 ILE A C 1
ATOM 701 O O . ILE A 1 94 ? 0.546 3.671 8.176 1.00 97.88 94 ILE A O 1
ATOM 705 N N . THR A 1 95 ? 0.801 3.864 10.381 1.00 98.19 95 THR A N 1
ATOM 706 C CA . THR A 1 95 ? 1.982 3.002 10.449 1.00 98.19 95 THR A CA 1
ATOM 707 C C . THR A 1 95 ? 1.628 1.738 11.213 1.00 98.19 95 THR A C 1
ATOM 709 O O . THR A 1 95 ? 0.986 1.822 12.253 1.00 98.19 95 THR A O 1
ATOM 712 N N . VAL A 1 96 ? 2.076 0.577 10.755 1.00 98.62 96 VAL A N 1
ATOM 713 C CA . VAL A 1 96 ? 2.082 -0.657 11.546 1.00 98.62 96 VAL A CA 1
ATOM 714 C C . VAL A 1 96 ? 3.527 -1.080 11.785 1.00 98.62 96 VAL A C 1
ATOM 716 O O . VAL A 1 96 ? 4.334 -1.094 10.853 1.00 98.62 96 VAL A O 1
ATOM 719 N N . ALA A 1 97 ? 3.863 -1.370 13.041 1.00 97.88 97 ALA A N 1
ATOM 720 C CA . ALA A 1 97 ? 5.230 -1.664 13.453 1.00 97.88 97 ALA A CA 1
ATOM 721 C C . ALA A 1 97 ? 5.303 -2.810 14.473 1.00 97.88 97 ALA A C 1
ATOM 723 O O . ALA A 1 97 ? 4.411 -2.981 15.310 1.00 97.88 97 ALA A O 1
ATOM 724 N N . GLY A 1 98 ? 6.399 -3.562 14.408 1.00 96.56 98 GLY A N 1
ATOM 725 C CA . GLY A 1 98 ? 6.738 -4.652 15.317 1.00 96.56 98 GLY A CA 1
ATOM 726 C C . GLY A 1 98 ? 6.510 -6.034 14.706 1.00 96.56 98 GLY A C 1
ATOM 727 O O . GLY A 1 98 ? 5.502 -6.285 14.045 1.00 96.56 98 GLY A O 1
ATOM 728 N N . GLU A 1 99 ? 7.458 -6.937 14.947 1.00 94.94 99 GLU A N 1
ATOM 729 C CA . GLU A 1 99 ? 7.392 -8.324 14.491 1.00 94.94 99 GLU A CA 1
ATOM 730 C C . GLU A 1 99 ? 6.155 -9.024 15.073 1.00 94.94 99 GLU A C 1
ATOM 732 O O . GLU A 1 99 ? 5.901 -8.967 16.274 1.00 94.94 99 GLU A O 1
ATOM 737 N N . GLY A 1 100 ? 5.365 -9.663 14.207 1.00 93.50 100 GLY A N 1
ATOM 738 C CA . GLY A 1 100 ? 4.103 -10.309 14.586 1.00 93.50 100 GLY A CA 1
ATOM 739 C C . GLY A 1 100 ? 2.883 -9.379 14.634 1.00 93.50 100 GLY A C 1
ATOM 740 O O . GLY A 1 100 ? 1.759 -9.874 14.713 1.00 93.50 100 GLY A O 1
ATOM 741 N N . THR A 1 101 ? 3.061 -8.058 14.518 1.00 96.44 101 THR A N 1
ATOM 742 C CA . THR A 1 101 ? 1.946 -7.104 14.424 1.00 96.44 101 THR A CA 1
ATOM 743 C C . THR A 1 101 ? 1.328 -7.135 13.027 1.00 96.44 101 THR A C 1
ATOM 745 O O . THR A 1 101 ? 2.030 -6.972 12.025 1.00 96.44 101 THR A O 1
ATOM 748 N N . VAL A 1 102 ? 0.001 -7.289 12.951 1.00 97.81 102 VAL A N 1
ATOM 749 C CA . VAL A 1 102 ? -0.743 -7.349 11.683 1.00 97.81 102 VAL A CA 1
ATOM 750 C C . VAL A 1 102 ? -1.756 -6.212 11.563 1.00 97.81 102 VAL A C 1
ATOM 752 O O . VAL A 1 102 ? -2.654 -6.086 12.389 1.00 97.81 102 VAL A O 1
ATOM 755 N N . LEU A 1 103 ? -1.668 -5.421 10.495 1.00 98.62 103 LEU A N 1
ATOM 756 C CA . LEU A 1 103 ? -2.721 -4.490 10.085 1.00 98.62 103 LEU A CA 1
ATOM 757 C C . LEU A 1 103 ? -3.567 -5.116 8.974 1.00 98.62 103 LEU A C 1
ATOM 759 O O . LEU A 1 103 ? -3.039 -5.480 7.929 1.00 98.62 103 LEU A O 1
ATOM 763 N N . ASN A 1 104 ? -4.881 -5.190 9.150 1.00 98.56 104 ASN A N 1
ATOM 764 C CA . ASN A 1 104 ? -5.809 -5.524 8.073 1.00 98.56 104 ASN A CA 1
ATOM 765 C C . ASN A 1 104 ? -6.588 -4.272 7.665 1.00 98.56 104 ASN A C 1
ATOM 767 O O . ASN A 1 104 ? -7.247 -3.652 8.495 1.00 98.56 104 ASN A O 1
ATOM 771 N N . LEU A 1 105 ? -6.533 -3.905 6.389 1.00 98.62 105 LEU A N 1
ATOM 772 C CA . LEU A 1 105 ? -7.394 -2.888 5.795 1.00 98.62 105 LEU A CA 1
ATOM 773 C C . LEU A 1 105 ? -8.529 -3.597 5.063 1.00 98.62 105 LEU A C 1
ATOM 775 O O . LEU A 1 105 ? -8.290 -4.343 4.110 1.00 98.62 105 LEU A O 1
ATOM 779 N N . GLY A 1 106 ? -9.757 -3.370 5.520 1.00 97.31 106 GLY A N 1
ATOM 780 C CA . GLY A 1 106 ? -10.914 -4.161 5.122 1.00 97.31 106 GLY A CA 1
ATOM 781 C C . GLY A 1 106 ? -10.850 -5.595 5.657 1.00 97.31 106 GLY A C 1
ATOM 782 O O . GLY A 1 106 ? -10.035 -5.934 6.517 1.00 97.31 106 GLY A O 1
ATOM 783 N N . ALA A 1 107 ? -11.727 -6.453 5.140 1.00 92.50 107 ALA A N 1
ATOM 784 C CA . ALA A 1 107 ? -11.768 -7.871 5.479 1.00 92.50 107 ALA A CA 1
ATOM 785 C C . ALA A 1 107 ? -12.240 -8.706 4.281 1.00 92.50 107 ALA A C 1
ATOM 787 O O . ALA A 1 107 ? -12.966 -8.221 3.411 1.00 92.50 107 ALA A O 1
ATOM 788 N N . LYS A 1 108 ? -11.836 -9.980 4.233 1.00 90.31 108 LYS A N 1
ATOM 789 C CA . LYS A 1 108 ? -12.256 -10.909 3.176 1.00 90.31 108 LYS A CA 1
ATOM 790 C C . LYS A 1 108 ? -13.778 -11.091 3.193 1.00 90.31 108 LYS A C 1
ATOM 792 O O . LYS A 1 108 ? -14.343 -11.410 4.234 1.00 90.31 108 LYS A O 1
ATOM 797 N N . GLY A 1 109 ? -14.418 -10.939 2.032 1.00 87.50 109 GLY A N 1
ATOM 798 C CA . GLY A 1 109 ? -15.869 -11.100 1.877 1.00 87.50 109 GLY A CA 1
ATOM 799 C C . GLY A 1 109 ? -16.708 -9.973 2.488 1.00 87.50 109 GLY A C 1
ATOM 800 O O . GLY A 1 109 ? -17.927 -10.096 2.539 1.00 87.50 109 GLY A O 1
ATOM 801 N N . TYR A 1 110 ? -16.076 -8.895 2.959 1.00 88.38 110 TYR A N 1
ATOM 802 C CA . TYR A 1 110 ? -16.768 -7.724 3.483 1.00 88.38 110 TYR A CA 1
ATOM 803 C C . TYR A 1 110 ? -17.095 -6.755 2.346 1.00 88.38 110 TYR A C 1
ATOM 805 O O . TYR A 1 110 ? -16.199 -6.405 1.584 1.00 88.38 110 TYR A O 1
ATOM 813 N N . ASP A 1 111 ? -18.358 -6.347 2.217 1.00 91.56 111 ASP A N 1
ATOM 814 C CA . ASP A 1 111 ? -18.904 -5.673 1.030 1.00 91.56 111 ASP A CA 1
ATOM 815 C C . ASP A 1 111 ? -18.740 -4.148 1.031 1.00 91.56 111 ASP A C 1
ATOM 817 O O . ASP A 1 111 ? -18.801 -3.537 -0.034 1.00 91.56 111 ASP A O 1
ATOM 821 N N . LYS A 1 112 ? -18.533 -3.521 2.196 1.00 97.31 112 LYS A N 1
ATOM 822 C CA . LYS A 1 112 ? -18.394 -2.061 2.270 1.00 97.31 112 LYS A CA 1
ATOM 823 C C . LYS A 1 112 ? -17.010 -1.607 1.856 1.00 97.31 112 LYS A C 1
ATOM 825 O O . LYS A 1 112 ? -15.992 -2.160 2.287 1.00 97.31 112 LYS A O 1
ATOM 830 N N . LYS A 1 113 ? -16.989 -0.534 1.073 1.00 97.94 113 LYS A N 1
ATOM 831 C CA . LYS A 1 113 ? -15.766 0.101 0.614 1.00 97.94 113 LYS A CA 1
ATOM 832 C C . LYS A 1 113 ? -15.097 0.858 1.753 1.00 97.94 113 LYS A C 1
ATOM 834 O O . LYS A 1 113 ? -15.742 1.622 2.475 1.00 97.94 113 LYS A O 1
ATOM 839 N N . LEU A 1 114 ? -13.785 0.684 1.872 1.00 98.56 114 LEU A N 1
ATOM 840 C CA . LEU A 1 114 ? -12.913 1.541 2.668 1.00 98.56 114 LEU A CA 1
ATOM 841 C C . LEU A 1 114 ? -11.995 2.303 1.715 1.00 98.56 114 LEU A C 1
ATOM 843 O O . LEU A 1 114 ? -11.134 1.709 1.071 1.00 98.56 114 LEU A O 1
ATOM 847 N N . THR A 1 115 ? -12.156 3.618 1.631 1.00 98.56 115 THR A N 1
ATOM 848 C CA . THR A 1 115 ? -11.276 4.465 0.816 1.00 98.56 115 THR A CA 1
ATOM 849 C C . THR A 1 115 ? -10.297 5.212 1.711 1.00 98.56 115 THR A C 1
ATOM 851 O O . THR A 1 115 ? -10.715 5.884 2.646 1.00 98.56 115 THR A O 1
ATOM 854 N N . ILE A 1 116 ? -9.000 5.138 1.429 1.00 97.81 116 ILE A N 1
ATOM 855 C CA . ILE A 1 116 ? -7.990 6.023 2.012 1.00 97.81 116 ILE A CA 1
ATOM 856 C C . ILE A 1 116 ? -7.512 6.944 0.899 1.00 97.81 116 ILE A C 1
ATOM 858 O O . ILE A 1 116 ? -6.960 6.480 -0.101 1.00 97.81 116 ILE A O 1
ATOM 862 N N . GLU A 1 117 ? -7.752 8.242 1.046 1.00 95.19 117 GLU A N 1
ATOM 863 C CA . GLU A 1 117 ? -7.442 9.204 -0.007 1.00 95.19 117 GLU A CA 1
ATOM 864 C C . GLU A 1 117 ? -6.610 10.383 0.470 1.00 95.19 117 GLU A C 1
ATOM 866 O O . GLU A 1 117 ? -6.726 10.850 1.602 1.00 95.19 117 GLU A O 1
ATOM 871 N N . GLY A 1 118 ? -5.766 10.873 -0.430 1.00 91.25 118 GLY A N 1
ATOM 872 C CA . GLY A 1 118 ? -5.033 12.115 -0.249 1.00 91.25 118 GLY A CA 1
ATOM 873 C C . GLY A 1 118 ? -5.859 13.304 -0.719 1.00 91.25 118 GLY A C 1
ATOM 874 O O . GLY A 1 118 ? -6.685 13.186 -1.620 1.00 91.25 118 GLY A O 1
ATOM 875 N N . ASP A 1 119 ? -5.567 14.471 -0.159 1.00 82.38 119 ASP A N 1
ATOM 876 C CA . ASP A 1 119 ? -6.118 15.763 -0.591 1.00 82.38 119 ASP A CA 1
ATOM 877 C C . ASP A 1 119 ? -5.564 16.263 -1.944 1.00 82.38 119 ASP A C 1
ATOM 879 O O . ASP A 1 119 ? -5.957 17.322 -2.432 1.00 82.38 119 ASP A O 1
ATOM 883 N N . GLY A 1 120 ? -4.659 15.502 -2.567 1.00 79.62 120 GLY A N 1
ATOM 884 C CA . GLY A 1 120 ? -4.002 15.856 -3.821 1.00 79.62 120 GLY A CA 1
ATOM 885 C C . GLY A 1 120 ? -2.826 16.829 -3.675 1.00 79.62 120 GLY A C 1
ATOM 886 O O . GLY A 1 120 ? -2.231 17.185 -4.694 1.00 79.62 120 GLY A O 1
ATOM 887 N N . ASP A 1 121 ? -2.443 17.234 -2.458 1.00 79.50 121 ASP A N 1
ATOM 888 C CA . ASP A 1 121 ? -1.286 18.106 -2.247 1.00 79.50 121 ASP A CA 1
ATOM 889 C C . ASP A 1 121 ? 0.027 17.336 -2.468 1.00 79.50 121 ASP A C 1
ATOM 891 O O . ASP A 1 121 ? 0.355 16.349 -1.798 1.00 79.50 121 ASP A O 1
ATOM 895 N N . ALA A 1 122 ? 0.821 17.820 -3.424 1.00 76.62 122 ALA A N 1
ATOM 896 C CA . ALA A 1 122 ? 2.111 17.242 -3.767 1.00 76.62 122 ALA A CA 1
ATOM 897 C C . ALA A 1 122 ? 3.200 17.458 -2.702 1.00 76.62 122 ALA A C 1
ATOM 899 O O . ALA A 1 122 ? 4.214 16.758 -2.711 1.00 76.62 122 ALA A O 1
ATOM 900 N N . LYS A 1 123 ? 3.006 18.409 -1.779 1.00 74.62 123 LYS A N 1
ATOM 901 C CA . LYS A 1 123 ? 3.951 18.733 -0.699 1.00 74.62 123 LYS A CA 1
ATOM 902 C C . LYS A 1 123 ? 3.841 17.804 0.509 1.00 74.62 123 LYS A C 1
ATOM 904 O O . LYS A 1 123 ? 4.676 17.903 1.409 1.00 74.62 123 LYS A O 1
ATOM 909 N N . ILE A 1 124 ? 2.841 16.925 0.560 1.00 69.25 124 ILE A N 1
ATOM 910 C CA . ILE A 1 124 ? 2.681 15.949 1.645 1.00 69.25 124 ILE A CA 1
ATOM 911 C C . ILE A 1 124 ? 3.711 14.829 1.493 1.00 69.25 124 ILE A C 1
ATOM 913 O O . ILE A 1 124 ? 3.914 14.331 0.388 1.00 69.25 124 ILE A O 1
ATOM 917 N N . GLN A 1 125 ? 4.383 14.434 2.580 1.00 71.06 125 GLN A N 1
ATOM 918 C CA . GLN A 1 125 ? 5.640 13.671 2.500 1.00 71.06 125 GLN A CA 1
ATOM 919 C C . GLN A 1 125 ? 5.591 12.255 3.080 1.00 71.06 125 GLN A C 1
ATOM 921 O O . GLN A 1 125 ? 6.598 11.556 3.000 1.00 71.06 125 GLN A O 1
ATOM 926 N N . VAL A 1 126 ? 4.470 11.803 3.645 1.00 82.88 126 VAL A N 1
ATOM 927 C CA . VAL A 1 126 ? 4.367 10.446 4.213 1.00 82.88 126 VAL A CA 1
ATOM 928 C C . VAL A 1 126 ? 3.471 9.521 3.400 1.00 82.88 126 VAL A C 1
ATOM 930 O O . VAL A 1 126 ? 2.621 9.967 2.626 1.00 82.88 126 VAL A O 1
ATOM 933 N N . ALA A 1 127 ? 3.654 8.216 3.592 1.00 92.94 127 ALA A N 1
ATOM 934 C CA . ALA A 1 127 ? 2.807 7.195 2.993 1.00 92.94 127 ALA A CA 1
ATOM 935 C C . ALA A 1 127 ? 1.381 7.231 3.559 1.00 92.94 127 ALA A C 1
ATOM 937 O O . ALA A 1 127 ? 1.151 7.808 4.622 1.00 92.94 127 ALA A O 1
ATOM 938 N N . PHE A 1 128 ? 0.394 6.657 2.863 1.00 95.44 128 PHE A N 1
ATOM 939 C CA . PHE A 1 128 ? -0.884 6.359 3.532 1.00 95.44 128 PHE A CA 1
ATOM 940 C C . PHE A 1 128 ? -0.682 5.251 4.556 1.00 95.44 128 PHE A C 1
ATOM 942 O O . PHE A 1 128 ? -1.170 5.353 5.680 1.00 95.44 128 PHE A O 1
ATOM 949 N N . VAL A 1 129 ? 0.059 4.218 4.152 1.00 98.25 129 VAL A N 1
ATOM 950 C CA . VAL A 1 129 ? 0.365 3.051 4.969 1.00 98.25 129 VAL A CA 1
ATOM 951 C C . VAL A 1 129 ? 1.870 2.833 4.986 1.00 98.25 129 VAL A C 1
ATOM 953 O O . VAL A 1 129 ? 2.480 2.657 3.933 1.00 98.25 129 VAL A O 1
ATOM 956 N N . THR A 1 130 ? 2.450 2.801 6.181 1.00 98.19 130 THR A N 1
ATOM 957 C CA . THR A 1 130 ? 3.844 2.403 6.399 1.00 98.19 130 THR A CA 1
ATOM 958 C C . THR A 1 130 ? 3.879 1.081 7.157 1.00 98.19 130 THR A C 1
ATOM 960 O O . THR A 1 130 ? 3.245 0.952 8.203 1.00 98.19 130 THR A O 1
ATOM 963 N N . VAL A 1 131 ? 4.636 0.107 6.660 1.00 98.81 131 VAL A N 1
ATOM 964 C CA . VAL A 1 131 ? 4.880 -1.182 7.321 1.00 98.81 131 VAL A CA 1
ATOM 965 C C . VAL A 1 131 ? 6.355 -1.264 7.685 1.00 98.81 131 VAL A C 1
ATOM 967 O O . VAL A 1 131 ? 7.213 -1.183 6.805 1.00 98.81 131 VAL A O 1
ATOM 970 N N . SER A 1 132 ? 6.665 -1.414 8.970 1.00 98.19 132 SER A N 1
ATOM 971 C CA . SER A 1 132 ? 8.048 -1.400 9.447 1.00 98.19 132 SER A CA 1
ATOM 972 C C . SER A 1 132 ? 8.307 -2.392 10.576 1.00 98.19 132 SER A C 1
ATOM 974 O O . SER A 1 132 ? 7.390 -2.995 11.129 1.00 98.19 132 SER A O 1
ATOM 976 N N . GLU A 1 133 ? 9.581 -2.548 10.943 1.00 97.88 133 GLU A N 1
ATOM 977 C CA . GLU A 1 133 ? 10.007 -3.323 12.120 1.00 97.88 133 GLU A CA 1
ATOM 978 C C . GLU A 1 133 ? 9.518 -4.788 12.119 1.00 97.88 133 GLU A C 1
ATOM 980 O O . GLU A 1 133 ? 9.309 -5.376 13.175 1.00 97.88 133 GLU A O 1
ATOM 985 N N . GLY A 1 134 ? 9.331 -5.390 10.939 1.00 97.88 134 GLY A N 1
ATOM 986 C CA . GLY A 1 134 ? 8.880 -6.778 10.801 1.00 97.88 134 GLY A CA 1
ATOM 987 C C . GLY A 1 134 ? 7.367 -6.982 10.877 1.00 97.88 134 GLY A C 1
ATOM 988 O O . GLY A 1 134 ? 6.915 -8.122 10.980 1.00 97.88 134 GLY A O 1
ATOM 989 N N . ALA A 1 135 ? 6.585 -5.903 10.834 1.00 98.62 135 ALA A N 1
ATOM 990 C CA . ALA A 1 135 ? 5.132 -5.978 10.791 1.00 98.62 135 ALA A CA 1
ATOM 991 C C . ALA A 1 135 ? 4.609 -6.500 9.444 1.00 98.62 135 ALA A C 1
ATOM 993 O O . ALA A 1 135 ? 5.301 -6.507 8.425 1.00 98.62 135 ALA A O 1
ATOM 994 N N . THR A 1 136 ? 3.338 -6.894 9.429 1.00 98.81 136 THR A N 1
ATOM 995 C CA . THR A 1 136 ? 2.615 -7.260 8.208 1.00 98.81 136 THR A CA 1
ATOM 996 C C . THR A 1 136 ? 1.386 -6.378 8.023 1.00 98.81 136 THR A C 1
ATOM 998 O O . THR A 1 136 ? 0.657 -6.117 8.976 1.00 98.81 136 THR A O 1
ATOM 1001 N N . ALA A 1 137 ? 1.104 -5.960 6.791 1.00 98.81 137 ALA A N 1
ATOM 1002 C CA . ALA A 1 137 ? -0.182 -5.373 6.426 1.00 98.81 137 ALA A CA 1
ATOM 1003 C C . ALA A 1 137 ? -0.880 -6.194 5.336 1.00 98.81 137 ALA A C 1
ATOM 1005 O O . ALA A 1 137 ? -0.231 -6.721 4.435 1.00 98.81 137 ALA A O 1
ATOM 1006 N N . ASN A 1 138 ? -2.205 -6.291 5.404 1.00 98.81 138 ASN A N 1
ATOM 1007 C CA . ASN A 1 138 ? -3.055 -6.894 4.383 1.00 98.81 138 ASN A CA 1
ATOM 1008 C C . ASN A 1 138 ? -4.060 -5.859 3.869 1.00 98.81 138 ASN A C 1
ATOM 1010 O O . ASN A 1 138 ? -4.696 -5.169 4.664 1.00 98.81 138 ASN A O 1
ATOM 1014 N N . MET A 1 139 ? -4.254 -5.807 2.554 1.00 98.69 139 MET A N 1
ATOM 1015 C CA . MET A 1 139 ? -5.278 -4.995 1.893 1.00 98.69 139 MET A CA 1
ATOM 1016 C C . MET A 1 139 ? -6.236 -5.902 1.113 1.00 98.69 139 MET A C 1
ATOM 1018 O O . MET A 1 139 ? -5.779 -6.727 0.322 1.00 98.69 139 MET A O 1
ATOM 1022 N N . TYR A 1 140 ? -7.545 -5.780 1.361 1.00 98.56 140 TYR A N 1
ATOM 1023 C CA . TYR A 1 140 ? -8.591 -6.653 0.798 1.00 98.56 140 TYR A CA 1
ATOM 1024 C C . TYR A 1 140 ? -9.411 -5.995 -0.340 1.00 98.56 140 TYR A C 1
ATOM 1026 O O . TYR A 1 140 ? -9.285 -4.802 -0.598 1.00 98.56 140 TYR A O 1
ATOM 1034 N N . GLU A 1 141 ? -10.264 -6.795 -1.002 1.00 95.62 141 GLU A N 1
ATOM 1035 C CA . GLU A 1 141 ? -10.974 -6.532 -2.277 1.00 95.62 141 GLU A CA 1
ATOM 1036 C C . GLU A 1 141 ? -11.767 -5.212 -2.359 1.00 95.62 141 GLU A C 1
ATOM 1038 O O . GLU A 1 141 ? -11.838 -4.620 -3.429 1.00 95.62 141 GLU A O 1
ATOM 1043 N N . ASN A 1 142 ? -12.263 -4.687 -1.235 1.00 97.38 142 ASN A N 1
ATOM 1044 C CA . ASN A 1 142 ? -13.042 -3.441 -1.184 1.00 97.38 142 ASN A CA 1
ATOM 1045 C C . ASN A 1 142 ? -12.284 -2.258 -0.563 1.00 97.38 142 ASN A C 1
ATOM 1047 O O . ASN A 1 142 ? -12.887 -1.283 -0.112 1.00 97.38 142 ASN A O 1
ATOM 1051 N N . VAL A 1 143 ? -10.953 -2.321 -0.528 1.00 98.81 143 VAL A N 1
ATOM 1052 C CA . VAL A 1 143 ? -10.127 -1.176 -0.135 1.00 98.81 143 VAL A CA 1
ATOM 1053 C C . VAL A 1 143 ? -9.649 -0.420 -1.365 1.00 98.81 143 VAL A C 1
ATOM 1055 O O . VAL A 1 143 ? -9.156 -1.020 -2.320 1.00 98.81 143 VAL A O 1
ATOM 1058 N N . THR A 1 144 ? -9.730 0.907 -1.319 1.00 98.75 144 THR A N 1
ATOM 1059 C CA . THR A 1 144 ? -9.118 1.786 -2.319 1.00 98.75 144 THR A CA 1
ATOM 1060 C C . THR A 1 144 ? -8.118 2.729 -1.664 1.00 98.75 144 THR A C 1
ATOM 1062 O O . THR A 1 144 ? -8.468 3.440 -0.726 1.00 98.75 144 THR A O 1
ATOM 1065 N N . LEU A 1 145 ? -6.887 2.765 -2.170 1.00 98.50 145 LEU A N 1
ATOM 1066 C CA . LEU A 1 145 ? -5.884 3.778 -1.849 1.00 98.50 145 LEU A CA 1
ATOM 1067 C C . LEU A 1 145 ? -5.747 4.710 -3.054 1.00 98.50 145 LEU A C 1
ATOM 1069 O O . LEU A 1 145 ? -5.368 4.254 -4.129 1.00 98.50 145 LEU A O 1
ATOM 1073 N N . GLN A 1 146 ? -6.054 5.999 -2.912 1.00 97.19 146 GLN A N 1
ATOM 1074 C CA . GLN A 1 146 ? -6.101 6.880 -4.084 1.00 97.19 146 GLN A CA 1
ATOM 1075 C C . GLN A 1 146 ? -5.576 8.294 -3.856 1.00 97.19 146 GLN A C 1
ATOM 1077 O O . GLN A 1 146 ? -5.522 8.802 -2.737 1.00 97.19 146 GLN A O 1
ATOM 1082 N N . ASN A 1 147 ? -5.240 8.966 -4.957 1.00 94.06 147 ASN A N 1
ATOM 1083 C CA . ASN A 1 147 ? -4.989 10.410 -5.001 1.00 94.06 147 ASN A CA 1
ATOM 1084 C C . ASN A 1 147 ? -3.812 10.893 -4.127 1.00 94.06 147 ASN A C 1
ATOM 1086 O O . ASN A 1 147 ? -3.765 12.059 -3.729 1.00 94.06 147 ASN A O 1
ATOM 1090 N N . ARG A 1 148 ? -2.811 10.045 -3.844 1.00 90.62 148 ARG A N 1
ATOM 1091 C CA . ARG A 1 148 ? -1.569 10.511 -3.198 1.00 90.62 148 ARG A CA 1
ATOM 1092 C C . ARG A 1 148 ? -0.675 11.194 -4.219 1.00 90.62 148 ARG A C 1
ATOM 1094 O O . ARG A 1 148 ? -0.056 10.506 -5.018 1.00 90.62 148 ARG A O 1
ATOM 1101 N N . LYS A 1 149 ? -0.531 12.519 -4.165 1.00 89.06 149 LYS A N 1
ATOM 1102 C CA . LYS A 1 149 ? 0.312 13.273 -5.116 1.00 89.06 149 LYS A CA 1
ATOM 1103 C C . LYS A 1 149 ? 1.718 13.633 -4.616 1.00 89.06 149 LYS A C 1
ATOM 1105 O O . LYS A 1 149 ? 2.413 14.410 -5.262 1.00 89.06 149 LYS A O 1
ATOM 1110 N N . SER A 1 150 ? 2.171 13.019 -3.518 1.00 80.75 150 SER A N 1
ATOM 1111 C CA . SER A 1 150 ? 3.504 13.234 -2.925 1.00 80.75 150 SER A CA 1
ATOM 1112 C C . SER A 1 150 ? 4.647 13.119 -3.939 1.00 80.75 150 SER A C 1
ATOM 1114 O O . SER A 1 150 ? 4.652 12.210 -4.770 1.00 80.75 150 SER A O 1
ATOM 1116 N N . THR A 1 151 ? 5.642 14.005 -3.854 1.00 77.94 151 THR A N 1
ATOM 1117 C CA . THR A 1 151 ? 6.862 13.937 -4.681 1.00 77.94 151 THR A CA 1
ATOM 1118 C C . THR A 1 151 ? 7.953 13.035 -4.103 1.00 77.94 151 THR A C 1
ATOM 1120 O O . THR A 1 151 ? 8.842 12.619 -4.843 1.00 77.94 151 THR A O 1
ATOM 1123 N N . GLY A 1 152 ? 7.899 12.730 -2.803 1.00 77.94 152 GLY A N 1
ATOM 1124 C CA . GLY A 1 152 ? 8.937 11.975 -2.092 1.00 77.94 152 GLY A CA 1
ATOM 1125 C C . GLY A 1 152 ? 8.474 10.639 -1.517 1.00 77.94 152 GLY A C 1
ATOM 1126 O O . GLY A 1 152 ? 9.289 9.911 -0.960 1.00 77.94 152 GLY A O 1
ATOM 1127 N N . ASN A 1 153 ? 7.184 10.314 -1.619 1.00 87.19 153 ASN A N 1
ATOM 1128 C CA . ASN A 1 153 ? 6.609 9.140 -0.971 1.00 87.19 153 ASN A CA 1
ATOM 1129 C C . ASN A 1 153 ? 5.572 8.429 -1.860 1.00 87.19 153 ASN A C 1
ATOM 1131 O O . ASN A 1 153 ? 5.252 8.890 -2.957 1.00 87.19 153 ASN A O 1
ATOM 1135 N N . ALA A 1 154 ? 5.066 7.291 -1.395 1.00 94.06 154 ALA A N 1
ATOM 1136 C CA . ALA A 1 154 ? 4.116 6.441 -2.102 1.00 94.06 154 ALA A CA 1
ATOM 1137 C C . ALA A 1 154 ? 2.788 6.305 -1.343 1.00 94.06 154 ALA A C 1
ATOM 1139 O O . ALA A 1 154 ? 2.634 6.789 -0.225 1.00 94.06 154 ALA A O 1
ATOM 1140 N N . CYS A 1 155 ? 1.801 5.645 -1.945 1.00 96.44 155 CYS A N 1
ATOM 1141 C CA . CYS A 1 155 ? 0.602 5.219 -1.226 1.00 96.44 155 CYS A CA 1
ATOM 1142 C C . CYS A 1 155 ? 0.969 4.210 -0.115 1.00 96.44 155 CYS A C 1
ATOM 1144 O O . CYS A 1 155 ? 0.521 4.359 1.025 1.00 96.44 155 CYS A O 1
ATOM 1146 N N . ILE A 1 156 ? 1.868 3.267 -0.409 1.00 98.56 156 ILE A N 1
ATOM 1147 C CA . ILE A 1 156 ? 2.355 2.239 0.520 1.00 98.56 156 ILE A CA 1
ATOM 1148 C C . ILE A 1 156 ? 3.886 2.295 0.615 1.00 98.56 156 ILE A C 1
ATOM 1150 O O . ILE A 1 156 ? 4.572 2.309 -0.406 1.00 98.56 156 ILE A O 1
ATOM 1154 N N . VAL A 1 157 ? 4.424 2.268 1.834 1.00 98.25 157 VAL A N 1
ATOM 1155 C CA . VAL A 1 157 ? 5.862 2.111 2.106 1.00 98.25 157 VAL A CA 1
ATOM 1156 C C . VAL A 1 157 ? 6.094 0.901 2.998 1.00 98.25 157 VAL A C 1
ATOM 1158 O O . VAL A 1 157 ? 5.431 0.737 4.019 1.00 98.25 157 VAL A O 1
ATOM 1161 N N . ILE A 1 158 ? 7.062 0.068 2.634 1.00 98.75 158 ILE A N 1
ATOM 1162 C CA . ILE A 1 158 ? 7.439 -1.142 3.363 1.00 98.75 158 ILE A CA 1
ATOM 1163 C C . ILE A 1 158 ? 8.941 -1.075 3.615 1.00 98.75 158 ILE A C 1
ATOM 1165 O O . ILE A 1 158 ? 9.719 -0.947 2.671 1.00 98.75 158 ILE A O 1
ATOM 1169 N N . MET A 1 159 ? 9.347 -1.153 4.880 1.00 97.25 159 MET A N 1
ATOM 1170 C CA . MET A 1 159 ? 10.750 -1.037 5.273 1.00 97.25 159 MET A CA 1
ATOM 1171 C C . MET A 1 159 ? 11.153 -2.150 6.234 1.00 97.25 159 MET A C 1
ATOM 1173 O O . MET A 1 159 ? 10.526 -2.342 7.279 1.00 97.25 159 MET A O 1
ATOM 1177 N N . GLY A 1 160 ? 12.248 -2.837 5.921 1.00 96.56 160 GLY A N 1
ATOM 1178 C CA . GLY A 1 160 ? 12.873 -3.827 6.796 1.00 96.56 160 GLY A CA 1
ATOM 1179 C C . GLY A 1 160 ? 12.640 -5.268 6.345 1.00 96.56 160 GLY A C 1
ATOM 1180 O O . GLY A 1 160 ? 11.582 -5.615 5.829 1.00 96.56 160 GLY A O 1
ATOM 1181 N N . SER A 1 161 ? 13.628 -6.125 6.603 1.00 96.12 161 SER A N 1
ATOM 1182 C CA . SER A 1 161 ? 13.760 -7.455 5.987 1.00 96.12 161 SER A CA 1
ATOM 1183 C C . SER A 1 161 ? 12.665 -8.471 6.322 1.00 96.12 161 SER A C 1
ATOM 1185 O O . SER A 1 161 ? 12.515 -9.476 5.630 1.00 96.12 161 SER A O 1
ATOM 1187 N N . LYS A 1 162 ? 11.901 -8.222 7.388 1.00 97.75 162 LYS A N 1
ATOM 1188 C CA . LYS A 1 162 ? 10.749 -9.038 7.799 1.00 97.75 162 LYS A CA 1
ATOM 1189 C C . LYS A 1 162 ? 9.405 -8.357 7.527 1.00 97.75 162 LYS A C 1
ATOM 1191 O O . LYS A 1 162 ? 8.369 -8.945 7.810 1.00 97.75 162 LYS A O 1
ATOM 1196 N N . SER A 1 163 ? 9.414 -7.114 7.045 1.00 98.75 163 SER A N 1
ATOM 1197 C CA . SER A 1 163 ? 8.199 -6.333 6.833 1.00 98.75 163 SER A CA 1
ATOM 1198 C C . SER A 1 163 ? 7.525 -6.752 5.532 1.00 98.75 163 SER A C 1
ATOM 1200 O O . SER A 1 163 ? 8.178 -6.839 4.486 1.00 98.75 163 SER A O 1
ATOM 1202 N N . VAL A 1 164 ? 6.216 -6.996 5.591 1.00 98.88 164 VAL A N 1
ATOM 1203 C CA . VAL A 1 164 ? 5.449 -7.525 4.456 1.00 98.88 164 VAL A CA 1
ATOM 1204 C C . VAL A 1 164 ? 4.176 -6.722 4.229 1.00 98.88 164 VAL A C 1
ATOM 1206 O O . VAL A 1 164 ? 3.404 -6.487 5.156 1.00 98.88 164 VAL A O 1
ATOM 1209 N N . PHE A 1 165 ? 3.904 -6.356 2.982 1.00 98.94 165 PHE A N 1
ATOM 1210 C CA . PHE A 1 165 ? 2.577 -5.897 2.577 1.00 98.94 165 PHE A CA 1
ATOM 1211 C C . PHE A 1 165 ? 1.970 -6.889 1.591 1.00 98.94 165 PHE A C 1
ATOM 1213 O O . PHE A 1 165 ? 2.556 -7.169 0.548 1.00 98.94 165 PHE A O 1
ATOM 1220 N N . ASN A 1 166 ? 0.777 -7.381 1.911 1.00 98.88 166 ASN A N 1
ATOM 1221 C CA . ASN A 1 166 ? 0.007 -8.305 1.092 1.00 98.88 166 ASN A CA 1
ATOM 1222 C C . ASN A 1 166 ? -1.181 -7.572 0.463 1.00 98.88 166 ASN A C 1
ATOM 1224 O O . ASN A 1 166 ? -2.165 -7.267 1.143 1.00 98.88 166 ASN A O 1
ATOM 1228 N N . MET A 1 167 ? -1.125 -7.337 -0.842 1.00 98.81 167 MET A N 1
ATOM 1229 C CA . MET A 1 167 ? -2.278 -6.890 -1.616 1.00 98.81 167 MET A CA 1
ATOM 1230 C C . MET A 1 167 ? -3.072 -8.123 -2.047 1.00 98.81 167 MET A C 1
ATOM 1232 O O . MET A 1 167 ? -2.656 -8.878 -2.921 1.00 98.81 167 MET A O 1
ATOM 1236 N N . ARG A 1 168 ? -4.184 -8.382 -1.355 1.00 98.50 168 ARG A N 1
ATOM 1237 C CA . ARG A 1 168 ? -5.068 -9.539 -1.585 1.00 98.50 168 ARG A CA 1
ATOM 1238 C C . ARG A 1 168 ? -6.225 -9.216 -2.532 1.00 98.50 168 ARG A C 1
ATOM 1240 O O . ARG A 1 168 ? -7.109 -10.046 -2.698 1.00 98.50 168 ARG A O 1
ATOM 1247 N N . GLY A 1 169 ? -6.245 -7.998 -3.057 1.00 97.69 169 GLY A N 1
ATOM 1248 C CA . GLY A 1 169 ? -7.327 -7.386 -3.808 1.00 97.69 169 GLY A CA 1
ATOM 1249 C C . GLY A 1 169 ? -7.250 -5.865 -3.662 1.00 97.69 169 GLY A C 1
ATOM 1250 O O . GLY A 1 169 ? -6.225 -5.319 -3.243 1.00 97.69 169 GLY A O 1
ATOM 1251 N N . GLY A 1 170 ? -8.358 -5.191 -3.953 1.00 98.25 170 GLY A N 1
ATOM 1252 C CA . GLY A 1 170 ? -8.487 -3.749 -3.797 1.00 98.25 170 GLY A CA 1
ATOM 1253 C C . GLY A 1 170 ? -7.789 -2.983 -4.914 1.00 98.25 170 GLY A C 1
ATOM 1254 O O . GLY A 1 170 ? -7.237 -3.562 -5.851 1.00 98.25 170 GLY A O 1
ATOM 1255 N N . VAL A 1 171 ? -7.835 -1.658 -4.820 1.00 98.81 171 VAL A N 1
ATOM 1256 C CA . VAL A 1 171 ? -7.354 -0.758 -5.872 1.00 98.81 171 VAL A CA 1
ATOM 1257 C C . VAL A 1 171 ? -6.395 0.264 -5.281 1.00 98.81 171 VAL A C 1
ATOM 1259 O O . VAL A 1 171 ? -6.722 0.931 -4.305 1.00 98.81 171 VAL A O 1
ATOM 1262 N N . THR A 1 172 ? -5.221 0.420 -5.880 1.00 98.81 172 THR A N 1
ATOM 1263 C CA . THR A 1 172 ? -4.349 1.575 -5.655 1.00 98.81 172 THR A CA 1
ATOM 1264 C C . THR A 1 172 ? -4.278 2.383 -6.940 1.00 98.81 172 THR A C 1
ATOM 1266 O O . THR A 1 172 ? -3.785 1.883 -7.950 1.00 98.81 172 THR A O 1
ATOM 1269 N N . GLU A 1 173 ? -4.774 3.619 -6.933 1.00 98.44 173 GLU A N 1
ATOM 1270 C CA . GLU A 1 173 ? -4.905 4.391 -8.169 1.00 98.44 173 GLU A CA 1
ATOM 1271 C C . GLU A 1 173 ? -4.594 5.875 -8.039 1.00 98.44 173 GLU A C 1
ATOM 1273 O O . GLU A 1 173 ? -4.690 6.481 -6.971 1.00 98.44 173 GLU A O 1
ATOM 1278 N N . ASN A 1 174 ? -4.215 6.488 -9.161 1.00 96.44 174 ASN A N 1
ATOM 1279 C CA . ASN A 1 174 ? -3.976 7.926 -9.243 1.00 96.44 174 ASN A CA 1
ATOM 1280 C C . ASN A 1 174 ? -2.965 8.441 -8.188 1.00 96.44 174 ASN A C 1
ATOM 1282 O O . ASN A 1 174 ? -2.999 9.613 -7.796 1.00 96.44 174 ASN A O 1
ATOM 1286 N N . CYS A 1 175 ? -2.047 7.591 -7.719 1.00 95.25 175 CYS A N 1
ATOM 1287 C CA . CYS A 1 175 ? -0.936 7.973 -6.848 1.00 95.25 175 CYS A CA 1
ATOM 1288 C C . CYS A 1 175 ? 0.248 8.479 -7.700 1.00 95.25 175 CYS A C 1
ATOM 1290 O O . CYS A 1 175 ? 0.397 8.101 -8.861 1.00 95.25 175 CYS A O 1
ATOM 1292 N N . SER A 1 176 ? 1.134 9.307 -7.145 1.00 93.62 176 SER A N 1
ATOM 1293 C CA . SER A 1 176 ? 2.434 9.583 -7.765 1.00 93.62 176 SER A CA 1
ATOM 1294 C C . SER A 1 176 ? 3.207 8.276 -7.878 1.00 93.62 176 SER A C 1
ATOM 1296 O O . SER A 1 176 ? 3.560 7.825 -8.959 1.00 93.62 176 SER A O 1
ATOM 1298 N N . ARG A 1 177 ? 3.376 7.605 -6.738 1.00 96.19 177 ARG A N 1
ATOM 1299 C CA . ARG A 1 177 ? 3.941 6.266 -6.634 1.00 96.19 177 ARG A CA 1
ATOM 1300 C C . ARG A 1 177 ? 2.993 5.400 -5.811 1.00 96.19 177 ARG A C 1
ATOM 1302 O O . ARG A 1 177 ? 2.466 5.857 -4.797 1.00 96.19 177 ARG A O 1
ATOM 1309 N N . ALA A 1 178 ? 2.754 4.173 -6.254 1.00 98.12 178 ALA A N 1
ATOM 1310 C CA . ALA A 1 178 ? 1.865 3.242 -5.574 1.00 98.12 178 ALA A CA 1
ATOM 1311 C C . ALA A 1 178 ? 2.568 2.602 -4.373 1.00 98.12 178 ALA A C 1
ATOM 1313 O O . ALA A 1 178 ? 2.061 2.683 -3.255 1.00 98.12 178 ALA A O 1
ATOM 1314 N N . VAL A 1 179 ? 3.759 2.032 -4.589 1.00 98.69 179 VAL A N 1
ATOM 1315 C CA . VAL A 1 179 ? 4.469 1.243 -3.572 1.00 98.69 179 VAL A CA 1
ATOM 1316 C C . VAL A 1 179 ? 5.970 1.536 -3.583 1.00 98.69 179 VAL A C 1
ATOM 1318 O O . VAL A 1 179 ? 6.577 1.661 -4.647 1.00 98.69 179 VAL A O 1
ATOM 1321 N N . ILE A 1 180 ? 6.570 1.606 -2.396 1.00 98.38 180 ILE A N 1
ATOM 1322 C CA . ILE A 1 180 ? 8.018 1.498 -2.181 1.00 98.38 180 ILE A CA 1
ATOM 1323 C C . ILE A 1 180 ? 8.268 0.316 -1.240 1.00 98.38 180 ILE A C 1
ATOM 1325 O O . ILE A 1 180 ? 7.735 0.292 -0.130 1.00 98.38 180 ILE A O 1
ATOM 1329 N N . ALA A 1 181 ? 9.088 -0.638 -1.671 1.00 98.56 181 ALA A N 1
ATOM 1330 C CA . ALA A 1 181 ? 9.640 -1.697 -0.835 1.00 98.56 181 ALA A CA 1
ATOM 1331 C C . ALA A 1 181 ? 11.157 -1.509 -0.738 1.00 98.56 181 ALA A C 1
ATOM 1333 O O . ALA A 1 181 ? 11.841 -1.483 -1.762 1.00 98.56 181 ALA A O 1
ATOM 1334 N N . ASP A 1 182 ? 11.665 -1.353 0.483 1.00 97.81 182 ASP A N 1
ATOM 1335 C CA . ASP A 1 182 ? 13.078 -1.074 0.734 1.00 97.81 182 ASP A CA 1
ATOM 1336 C C . ASP A 1 182 ? 13.618 -1.849 1.951 1.00 97.81 182 ASP A C 1
ATOM 1338 O O . ASP A 1 182 ? 12.871 -2.329 2.811 1.00 97.81 182 ASP A O 1
ATOM 1342 N N . SER A 1 183 ? 14.944 -1.941 2.059 1.00 97.38 183 SER A N 1
ATOM 1343 C CA . SER A 1 183 ? 15.656 -2.544 3.192 1.00 97.38 183 SER A CA 1
ATOM 1344 C C . SER A 1 183 ? 15.265 -4.009 3.454 1.00 97.38 183 SER A C 1
ATOM 1346 O O . SER A 1 183 ? 15.025 -4.405 4.596 1.00 97.38 183 SER A O 1
ATOM 1348 N N . GLY A 1 184 ? 15.180 -4.812 2.393 1.00 98.12 184 GLY A N 1
ATOM 1349 C CA . GLY A 1 184 ? 14.852 -6.239 2.423 1.00 98.12 184 GLY A CA 1
ATOM 1350 C C . GLY A 1 184 ? 13.357 -6.553 2.524 1.00 98.12 184 GLY A C 1
ATOM 1351 O O . GLY A 1 184 ? 12.990 -7.711 2.727 1.00 98.12 184 GLY A O 1
ATOM 1352 N N . ALA A 1 185 ? 12.492 -5.543 2.427 1.00 98.75 185 ALA A N 1
ATOM 1353 C CA . ALA A 1 185 ? 11.048 -5.689 2.547 1.00 98.75 185 ALA A CA 1
ATOM 1354 C C . ALA A 1 185 ? 10.441 -6.589 1.462 1.00 98.75 185 ALA A C 1
ATOM 1356 O O . ALA A 1 185 ? 11.024 -6.818 0.403 1.00 98.75 185 ALA A O 1
ATOM 1357 N N . THR A 1 186 ? 9.223 -7.078 1.706 1.00 98.88 186 THR A N 1
ATOM 1358 C CA . THR A 1 186 ? 8.461 -7.846 0.712 1.00 98.88 186 THR A CA 1
ATOM 1359 C C . THR A 1 186 ? 7.131 -7.175 0.397 1.00 98.88 186 THR A C 1
ATOM 1361 O O . THR A 1 186 ? 6.292 -6.984 1.277 1.00 98.88 186 THR A O 1
ATOM 1364 N N . PHE A 1 187 ? 6.911 -6.867 -0.879 1.00 98.94 187 PHE A N 1
ATOM 1365 C CA . PHE A 1 187 ? 5.589 -6.562 -1.410 1.00 98.94 187 PHE A CA 1
ATOM 1366 C C . PHE A 1 187 ? 5.044 -7.788 -2.146 1.00 98.94 187 PHE A C 1
ATOM 1368 O O . PHE A 1 187 ? 5.631 -8.237 -3.131 1.00 98.94 187 PHE A O 1
ATOM 1375 N N . HIS A 1 188 ? 3.926 -8.333 -1.669 1.00 98.88 188 HIS A N 1
ATOM 1376 C CA . HIS A 1 188 ? 3.262 -9.484 -2.273 1.00 98.88 188 HIS A CA 1
ATOM 1377 C C . HIS A 1 188 ? 1.903 -9.071 -2.834 1.00 98.88 188 HIS A C 1
ATOM 1379 O O . HIS A 1 188 ? 0.976 -8.747 -2.092 1.00 98.88 188 HIS A O 1
ATOM 1385 N N . MET A 1 189 ? 1.779 -9.088 -4.155 1.00 98.81 189 MET A N 1
ATOM 1386 C CA . MET A 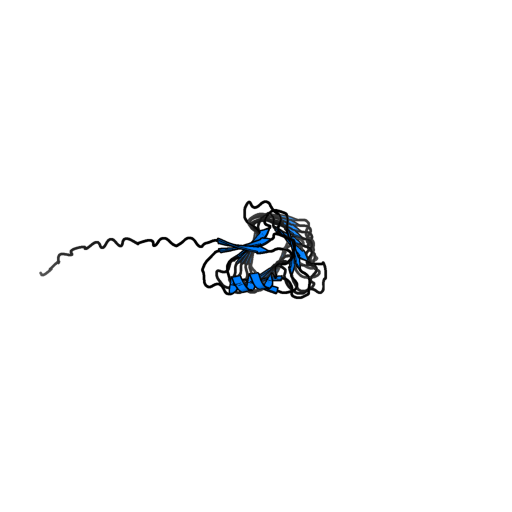1 189 ? 0.535 -8.860 -4.877 1.00 98.81 189 MET A CA 1
ATOM 1387 C C . MET A 1 189 ? -0.094 -10.209 -5.236 1.00 98.81 189 MET A C 1
ATOM 1389 O O . MET A 1 189 ? 0.281 -10.846 -6.219 1.00 98.81 189 MET A O 1
ATOM 1393 N N . PHE A 1 190 ? -1.023 -10.668 -4.398 1.00 98.75 190 PHE A N 1
ATOM 1394 C CA . PHE A 1 190 ? -1.819 -11.869 -4.666 1.00 98.75 190 PHE A CA 1
ATOM 1395 C C . PHE A 1 190 ? -2.922 -11.586 -5.685 1.00 98.75 190 PHE A C 1
ATOM 1397 O O . PHE A 1 190 ? -3.219 -12.440 -6.512 1.00 98.75 190 PHE A O 1
ATOM 1404 N N . ASP A 1 191 ? -3.539 -10.407 -5.591 1.00 98.62 191 ASP A N 1
ATOM 1405 C CA . ASP A 1 191 ? -4.573 -9.922 -6.504 1.00 98.62 191 ASP A CA 1
ATOM 1406 C C . ASP A 1 191 ? -4.707 -8.389 -6.394 1.00 98.62 191 ASP A C 1
ATOM 1408 O O . ASP A 1 191 ? -3.966 -7.750 -5.643 1.00 98.62 191 ASP A O 1
ATOM 1412 N N . GLY A 1 192 ? -5.671 -7.802 -7.102 1.00 98.56 192 GLY A N 1
ATOM 1413 C CA . GLY A 1 192 ? -6.019 -6.382 -7.050 1.00 98.56 192 GLY A CA 1
ATOM 1414 C C . GLY A 1 192 ? -5.464 -5.573 -8.219 1.00 98.56 192 GLY A C 1
ATOM 1415 O O . GLY A 1 192 ? -4.872 -6.112 -9.155 1.00 98.56 192 GLY A O 1
ATOM 1416 N N . GLU A 1 193 ? -5.673 -4.260 -8.180 1.00 98.88 193 GLU A N 1
ATOM 1417 C CA . GLU A 1 193 ? -5.308 -3.344 -9.262 1.00 98.88 193 GLU A CA 1
ATOM 1418 C C . GLU A 1 193 ? -4.387 -2.223 -8.776 1.00 98.88 193 GLU A C 1
ATOM 1420 O O . GLU A 1 193 ? -4.710 -1.506 -7.831 1.00 98.88 193 GLU A O 1
ATOM 1425 N N . ILE A 1 194 ? -3.271 -2.014 -9.471 1.00 98.88 194 ILE A N 1
ATOM 1426 C CA . ILE A 1 194 ? -2.457 -0.801 -9.360 1.00 98.88 194 ILE A CA 1
ATOM 1427 C C . ILE A 1 194 ? -2.544 -0.070 -10.694 1.00 98.88 194 ILE A C 1
ATOM 1429 O O . ILE A 1 194 ? -2.027 -0.572 -11.693 1.00 98.88 194 ILE A O 1
ATOM 1433 N N . LYS A 1 195 ? -3.189 1.100 -10.730 1.00 98.75 195 LYS A N 1
ATOM 1434 C CA . LYS A 1 195 ? -3.454 1.780 -12.003 1.00 98.75 195 LYS A CA 1
ATOM 1435 C C . LYS A 1 195 ? -3.322 3.290 -11.994 1.00 98.75 195 LYS A C 1
ATOM 1437 O O . LYS A 1 195 ? -3.388 3.935 -10.951 1.00 98.75 195 LYS A O 1
ATOM 1442 N N . ASP A 1 196 ? -3.099 3.852 -13.177 1.00 98.19 196 ASP A N 1
ATOM 1443 C CA . ASP A 1 196 ? -3.102 5.300 -13.427 1.00 98.19 196 ASP A CA 1
ATOM 1444 C C . ASP A 1 196 ? -2.170 6.092 -12.490 1.00 98.19 196 ASP A C 1
ATOM 1446 O O . ASP A 1 196 ? -2.393 7.263 -12.176 1.00 98.19 196 ASP A O 1
ATOM 1450 N N . CYS A 1 197 ? -1.110 5.437 -12.009 1.00 97.75 197 CYS A N 1
ATOM 1451 C CA . CYS A 1 197 ? -0.099 6.058 -11.167 1.00 97.75 197 CYS A CA 1
ATOM 1452 C C . CYS A 1 197 ? 1.012 6.647 -12.037 1.00 97.75 197 CYS A C 1
ATOM 1454 O O . CYS A 1 197 ? 1.381 6.068 -13.061 1.00 97.75 197 CYS A O 1
ATOM 1456 N N . LYS A 1 198 ? 1.559 7.800 -11.644 1.00 96.50 198 LYS A N 1
ATOM 1457 C CA . LYS A 1 198 ? 2.567 8.499 -12.449 1.00 96.50 198 LYS A CA 1
ATOM 1458 C C . LYS A 1 198 ? 3.645 9.166 -11.612 1.00 96.50 198 LYS A C 1
ATOM 1460 O O . LYS A 1 198 ? 3.357 10.086 -10.847 1.00 96.50 198 LYS A O 1
ATOM 1465 N N . VAL A 1 199 ? 4.900 8.800 -11.863 1.00 95.12 199 VAL A N 1
ATOM 1466 C CA . VAL A 1 199 ? 6.066 9.384 -11.195 1.00 95.12 199 VAL A CA 1
ATOM 1467 C C . VAL A 1 199 ? 7.148 9.790 -12.191 1.00 95.12 199 VAL A C 1
ATOM 1469 O O . VAL A 1 199 ? 7.538 9.032 -13.063 1.00 95.12 199 VAL A O 1
ATOM 1472 N N . ASN A 1 200 ? 7.726 10.979 -12.035 1.00 92.94 200 ASN A N 1
ATOM 1473 C CA . ASN A 1 200 ? 8.850 11.425 -12.870 1.00 92.94 200 ASN A CA 1
ATOM 1474 C C . ASN A 1 200 ? 10.198 10.902 -12.328 1.00 92.94 200 ASN A C 1
ATOM 1476 O O . ASN A 1 200 ? 11.115 11.676 -12.072 1.00 92.94 200 ASN A O 1
ATOM 1480 N N . SER A 1 201 ? 10.288 9.600 -12.060 1.00 93.44 201 SER A N 1
ATOM 1481 C CA . SER A 1 201 ? 11.452 8.924 -11.465 1.00 93.44 201 SER A CA 1
ATOM 1482 C C . SER A 1 201 ? 11.408 7.433 -11.846 1.00 93.44 201 SER A C 1
ATOM 1484 O O . SER A 1 201 ? 10.891 7.080 -12.901 1.00 93.44 201 SER A O 1
ATOM 1486 N N . GLU A 1 202 ? 11.952 6.554 -11.020 1.00 95.38 202 GLU A N 1
ATOM 1487 C CA . GLU A 1 202 ? 11.847 5.100 -11.134 1.00 95.38 202 GLU A CA 1
ATOM 1488 C C . GLU A 1 202 ? 10.416 4.631 -10.846 1.00 95.38 202 GLU A C 1
ATOM 1490 O O . GLU A 1 202 ? 9.646 5.364 -10.239 1.00 95.38 202 GLU A O 1
ATOM 1495 N N . GLY A 1 203 ? 10.065 3.427 -11.272 1.00 96.00 203 GLY A N 1
ATOM 1496 C CA . GLY A 1 203 ? 8.714 2.871 -11.332 1.00 96.00 203 GLY A CA 1
ATOM 1497 C C . GLY A 1 203 ? 7.703 3.208 -10.237 1.00 96.00 203 GLY A C 1
ATOM 1498 O O . GLY A 1 203 ? 8.026 3.535 -9.089 1.00 96.00 203 GLY A O 1
ATOM 1499 N N . VAL A 1 204 ? 6.420 3.089 -10.601 1.00 97.88 204 VAL A N 1
ATOM 1500 C CA . VAL A 1 204 ? 5.313 3.322 -9.658 1.00 97.88 204 VAL A CA 1
ATOM 1501 C C . VAL A 1 204 ? 5.270 2.284 -8.536 1.00 97.88 204 VAL A C 1
ATOM 1503 O O . VAL A 1 204 ? 4.752 2.572 -7.457 1.00 97.88 204 VAL A O 1
ATOM 1506 N N . ILE A 1 205 ? 5.830 1.101 -8.778 1.00 98.62 205 ILE A N 1
ATOM 1507 C CA . ILE A 1 205 ? 6.305 0.188 -7.746 1.00 98.62 205 ILE A CA 1
ATOM 1508 C C . ILE A 1 205 ? 7.831 0.260 -7.790 1.00 98.62 205 ILE A C 1
ATOM 1510 O O . ILE A 1 205 ? 8.435 -0.038 -8.821 1.00 98.62 205 ILE A O 1
ATOM 1514 N N . LEU A 1 206 ? 8.441 0.678 -6.685 1.00 98.31 206 LEU A N 1
ATOM 1515 C CA . LEU A 1 206 ? 9.890 0.768 -6.529 1.00 98.31 206 LEU A CA 1
ATOM 1516 C C . LEU A 1 206 ? 10.363 -0.297 -5.538 1.00 98.31 206 LEU A C 1
ATOM 1518 O O . LEU A 1 206 ? 9.884 -0.325 -4.404 1.00 98.31 206 LEU A O 1
ATOM 1522 N N . VAL A 1 207 ? 11.286 -1.161 -5.961 1.00 98.62 207 VAL A N 1
ATOM 1523 C CA . VAL A 1 207 ? 11.805 -2.280 -5.159 1.00 98.62 207 VAL A CA 1
ATOM 1524 C C . VAL A 1 207 ? 13.322 -2.168 -5.061 1.00 98.62 207 VAL A C 1
ATOM 1526 O O . VAL A 1 207 ? 14.028 -2.447 -6.027 1.00 98.62 207 VAL A O 1
ATOM 1529 N N . ASN A 1 208 ? 13.814 -1.758 -3.894 1.00 97.06 208 ASN A N 1
ATOM 1530 C CA . ASN A 1 208 ? 15.223 -1.444 -3.661 1.00 97.06 208 ASN A CA 1
ATOM 1531 C C . ASN A 1 208 ? 15.772 -2.157 -2.419 1.00 97.06 208 ASN A C 1
ATOM 1533 O O . ASN A 1 208 ? 15.024 -2.705 -1.611 1.00 97.06 208 ASN A O 1
ATOM 1537 N N . GLY A 1 209 ? 17.096 -2.133 -2.250 1.00 96.50 209 GLY A N 1
ATOM 1538 C CA . GLY A 1 209 ? 17.739 -2.544 -1.001 1.00 96.50 209 GLY A CA 1
ATOM 1539 C C . GLY A 1 209 ? 17.510 -4.015 -0.664 1.00 96.50 209 GLY A C 1
ATOM 1540 O O . GLY A 1 209 ? 17.089 -4.317 0.449 1.00 96.50 209 GLY A O 1
ATOM 1541 N N . GLU A 1 210 ? 17.738 -4.913 -1.629 1.00 97.81 210 GLU A N 1
ATOM 1542 C CA . GLU A 1 210 ? 17.552 -6.367 -1.484 1.00 97.81 210 GLU A CA 1
ATOM 1543 C C . GLU A 1 210 ? 16.097 -6.783 -1.191 1.00 97.81 210 GLU A C 1
ATOM 1545 O O . GLU A 1 210 ? 15.828 -7.872 -0.675 1.00 97.81 210 GLU A O 1
ATOM 1550 N N . SER A 1 211 ? 15.140 -5.916 -1.528 1.00 98.69 211 SER A N 1
ATOM 1551 C CA . SER A 1 211 ? 13.713 -6.177 -1.340 1.00 98.69 211 SER A CA 1
ATOM 1552 C C . SER A 1 211 ? 13.158 -7.131 -2.393 1.00 98.69 211 SER A C 1
ATOM 1554 O O . SER A 1 211 ? 13.813 -7.509 -3.371 1.00 98.69 211 SER A O 1
ATOM 1556 N N . LYS A 1 212 ? 11.913 -7.551 -2.173 1.00 98.81 212 LYS A N 1
ATOM 1557 C CA . LYS A 1 212 ? 11.217 -8.527 -3.004 1.00 98.81 212 LYS A CA 1
ATOM 1558 C C . LYS A 1 212 ? 9.878 -7.980 -3.455 1.00 98.81 212 LYS A C 1
ATOM 1560 O O . LYS A 1 212 ? 9.086 -7.516 -2.636 1.00 98.81 212 LYS A O 1
ATOM 1565 N N . PHE A 1 213 ? 9.604 -8.116 -4.744 1.00 98.81 213 PHE A N 1
ATOM 1566 C CA . PHE A 1 213 ? 8.243 -8.051 -5.256 1.00 98.81 213 PHE A CA 1
ATOM 1567 C C . PHE A 1 213 ? 7.833 -9.417 -5.795 1.00 98.81 213 PHE A C 1
ATOM 1569 O O . PHE A 1 213 ? 8.541 -10.020 -6.606 1.00 98.81 213 PHE A O 1
ATOM 1576 N N . ILE A 1 214 ? 6.698 -9.901 -5.300 1.00 98.88 214 ILE A N 1
ATOM 1577 C CA . ILE A 1 214 ? 6.116 -11.192 -5.655 1.00 98.88 214 ILE A CA 1
ATOM 1578 C C . ILE A 1 214 ? 4.712 -10.929 -6.189 1.00 98.88 214 ILE A C 1
ATOM 1580 O O . ILE A 1 214 ? 3.895 -10.329 -5.494 1.00 98.88 214 ILE A O 1
ATOM 1584 N N . MET A 1 215 ? 4.431 -11.375 -7.409 1.00 98.81 215 MET A N 1
ATOM 1585 C CA . MET A 1 215 ? 3.134 -11.224 -8.062 1.00 98.81 215 MET A CA 1
ATOM 1586 C C . MET A 1 215 ? 2.565 -12.596 -8.423 1.00 98.81 215 MET A C 1
ATOM 1588 O O . MET A 1 215 ? 3.093 -13.287 -9.295 1.00 98.81 215 MET A O 1
ATOM 1592 N N . ASP A 1 216 ? 1.471 -12.969 -7.762 1.00 98.75 216 ASP A N 1
ATOM 1593 C CA . ASP A 1 216 ? 0.735 -14.218 -8.000 1.00 98.75 216 ASP A CA 1
ATOM 1594 C C . ASP A 1 216 ? -0.649 -13.979 -8.629 1.00 98.75 216 ASP A C 1
ATOM 1596 O O . ASP A 1 216 ? -1.390 -14.936 -8.860 1.00 98.75 216 ASP A O 1
ATOM 1600 N N . GLY A 1 217 ? -0.981 -12.723 -8.942 1.00 98.56 217 GLY A N 1
ATOM 1601 C CA . GLY A 1 217 ? -2.230 -12.310 -9.575 1.00 98.56 217 GLY A CA 1
ATOM 1602 C C . GLY A 1 217 ? -2.355 -10.788 -9.682 1.00 98.56 217 GLY A C 1
ATOM 1603 O O . GLY A 1 217 ? -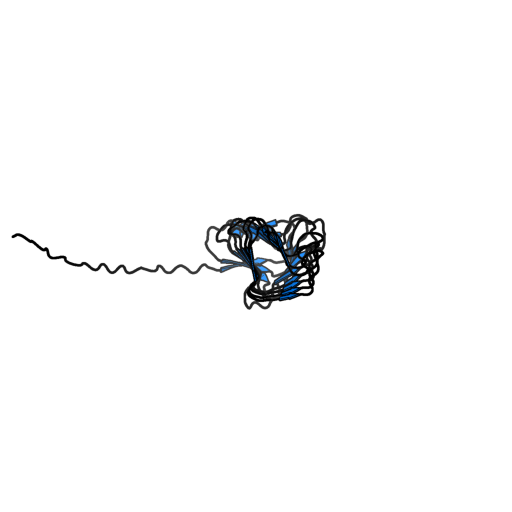1.389 -10.055 -9.463 1.00 98.56 217 GLY A O 1
ATOM 1604 N N . GLY A 1 218 ? -3.551 -10.315 -10.036 1.00 98.69 218 GLY A N 1
ATOM 1605 C CA . GLY A 1 218 ? -3.863 -8.892 -10.168 1.00 98.69 218 GLY A CA 1
ATOM 1606 C C . GLY A 1 218 ? -3.339 -8.223 -11.445 1.00 98.69 218 GLY A C 1
ATOM 1607 O O . GLY A 1 218 ? -2.807 -8.865 -12.356 1.00 98.69 218 GLY A O 1
ATOM 1608 N N . THR A 1 219 ? -3.533 -6.905 -11.525 1.00 98.81 219 THR A N 1
ATOM 1609 C CA . THR A 1 219 ? -3.185 -6.080 -12.690 1.00 98.81 219 THR A CA 1
ATOM 1610 C C . THR A 1 219 ? -2.431 -4.814 -12.293 1.00 98.81 219 THR A C 1
ATOM 1612 O O . THR A 1 219 ? -2.864 -4.068 -11.421 1.00 98.81 219 THR A O 1
ATOM 1615 N N . ILE A 1 220 ? -1.335 -4.529 -12.994 1.00 98.88 220 ILE A N 1
ATOM 1616 C CA . ILE A 1 220 ? -0.645 -3.237 -12.980 1.00 98.88 220 ILE A CA 1
ATOM 1617 C C . ILE A 1 220 ? -0.884 -2.584 -14.345 1.00 98.88 220 ILE A C 1
ATOM 1619 O O . ILE A 1 220 ? -0.472 -3.143 -15.367 1.00 98.88 220 ILE A O 1
ATOM 1623 N N . SER A 1 221 ? -1.576 -1.442 -14.404 1.00 98.69 221 SER A N 1
ATOM 1624 C CA . SER A 1 221 ? -1.996 -0.875 -15.691 1.00 98.69 221 SER A CA 1
ATOM 1625 C C . SER A 1 221 ? -2.001 0.644 -15.800 1.00 98.69 221 SER A C 1
ATOM 1627 O O . SER A 1 221 ? -2.195 1.369 -14.837 1.00 98.69 221 SER A O 1
ATOM 1629 N N . GLY A 1 222 ? -1.733 1.163 -17.001 1.00 98.44 222 GLY A N 1
ATOM 1630 C CA . GLY A 1 222 ? -1.791 2.612 -17.266 1.00 98.44 222 GLY A CA 1
ATOM 1631 C C . GLY A 1 222 ? -0.745 3.457 -16.521 1.00 98.44 222 GLY A C 1
ATOM 1632 O O . GLY A 1 222 ? -0.776 4.681 -16.597 1.00 98.44 222 GLY A O 1
ATOM 1633 N N . CYS A 1 223 ? 0.191 2.822 -15.815 1.00 98.56 223 CYS A N 1
ATOM 1634 C CA . CYS A 1 223 ? 1.202 3.508 -15.016 1.00 98.56 223 CYS A CA 1
ATOM 1635 C C . CYS A 1 223 ? 2.325 4.123 -15.863 1.00 98.56 223 CYS A C 1
ATOM 1637 O O . CYS A 1 223 ? 2.741 3.550 -16.871 1.00 98.56 223 CYS A O 1
ATOM 1639 N N . GLU A 1 224 ? 2.858 5.268 -15.437 1.00 98.50 224 GLU A N 1
ATOM 1640 C CA . GLU A 1 224 ? 3.940 5.968 -16.136 1.00 98.50 224 GLU A CA 1
ATOM 1641 C C . GLU A 1 224 ? 5.099 6.317 -15.197 1.00 98.50 224 GLU A C 1
ATOM 1643 O O . GLU A 1 224 ? 4.901 6.913 -14.137 1.00 98.50 224 GLU A O 1
ATOM 1648 N N . ALA A 1 225 ? 6.324 5.991 -15.611 1.00 97.56 225 ALA A N 1
ATOM 1649 C CA . ALA A 1 225 ? 7.538 6.375 -14.899 1.00 97.56 225 ALA A CA 1
ATOM 1650 C C . ALA A 1 225 ? 8.669 6.792 -15.848 1.00 97.56 225 ALA A C 1
ATOM 1652 O O . ALA A 1 225 ? 8.638 6.492 -17.037 1.00 97.56 225 ALA A O 1
ATOM 1653 N N . GLY A 1 226 ? 9.706 7.457 -15.338 1.00 96.75 226 GLY A N 1
ATOM 1654 C CA . GLY A 1 226 ? 10.931 7.724 -16.099 1.00 96.75 226 GLY A CA 1
ATOM 1655 C C . GLY A 1 226 ? 11.632 6.431 -16.536 1.00 96.75 226 GLY A C 1
ATOM 1656 O O . GLY A 1 226 ? 12.020 6.299 -17.696 1.00 96.75 226 GLY A O 1
ATOM 1657 N N . ALA A 1 227 ? 11.709 5.444 -15.642 1.00 96.69 227 ALA A N 1
ATOM 1658 C CA . ALA A 1 227 ? 12.136 4.077 -15.940 1.00 96.69 227 ALA A CA 1
ATOM 1659 C C . ALA A 1 227 ? 11.275 3.074 -15.162 1.00 96.69 227 ALA A C 1
ATOM 1661 O O . ALA A 1 227 ? 10.921 3.339 -14.017 1.00 96.69 227 ALA A O 1
ATOM 1662 N N . GLY A 1 228 ? 10.958 1.926 -15.763 1.00 97.19 228 GLY A N 1
ATOM 1663 C CA . GLY A 1 228 ? 10.145 0.894 -15.120 1.00 97.19 228 GLY A CA 1
ATOM 1664 C C . GLY A 1 228 ? 8.702 1.341 -14.903 1.00 97.19 228 GLY A C 1
ATOM 1665 O O . GLY A 1 228 ? 8.253 1.380 -13.767 1.00 97.19 228 GLY A O 1
ATOM 1666 N N . GLY A 1 229 ? 7.984 1.721 -15.966 1.00 97.50 229 GLY A N 1
ATOM 1667 C CA . GLY A 1 229 ? 6.683 2.406 -15.876 1.00 97.50 229 GLY A CA 1
ATOM 1668 C C . GLY A 1 229 ? 5.697 1.805 -14.870 1.00 97.50 229 GLY A C 1
ATOM 1669 O O . GLY A 1 229 ? 5.112 2.539 -14.077 1.00 97.50 229 GLY A O 1
ATOM 1670 N N . GLY A 1 230 ? 5.555 0.477 -14.862 1.00 98.06 230 GLY A N 1
ATOM 1671 C CA . GLY A 1 230 ? 4.838 -0.259 -13.816 1.00 98.06 230 GLY A CA 1
ATOM 1672 C C . GLY A 1 230 ? 5.714 -0.591 -12.602 1.00 98.06 230 GLY A C 1
ATOM 1673 O O . GLY A 1 230 ? 5.329 -0.339 -11.463 1.00 98.06 230 GLY A O 1
ATOM 1674 N N . LEU A 1 231 ? 6.899 -1.148 -12.839 1.00 98.38 231 LEU A N 1
ATOM 1675 C CA . LEU A 1 231 ? 7.800 -1.650 -11.804 1.00 98.38 231 LEU A CA 1
ATOM 1676 C C . LEU A 1 231 ? 9.257 -1.310 -12.121 1.00 98.38 231 LEU A C 1
ATOM 1678 O O . LEU A 1 231 ? 9.734 -1.563 -13.230 1.00 98.38 231 LEU A O 1
ATOM 1682 N N . TYR A 1 232 ? 9.985 -0.829 -11.118 1.00 98.44 232 TYR A N 1
ATOM 1683 C CA . TYR A 1 232 ? 11.435 -0.690 -11.160 1.00 98.44 232 TYR A CA 1
ATOM 1684 C C . TYR A 1 232 ? 12.078 -1.428 -9.987 1.00 98.44 232 TYR A C 1
ATOM 1686 O O . TYR A 1 232 ? 11.626 -1.291 -8.849 1.00 98.44 232 TYR A O 1
ATOM 1694 N N . ALA A 1 233 ? 13.134 -2.188 -10.270 1.00 98.31 233 ALA A N 1
ATOM 1695 C CA . ALA A 1 233 ? 13.904 -2.908 -9.265 1.00 98.31 233 ALA A CA 1
ATOM 1696 C C . ALA A 1 233 ? 15.403 -2.586 -9.366 1.00 98.31 233 ALA A C 1
ATOM 1698 O O . ALA A 1 233 ? 15.955 -2.653 -10.466 1.00 98.31 233 ALA A O 1
ATOM 1699 N N . ASP A 1 234 ? 16.049 -2.286 -8.235 1.00 97.62 234 ASP A N 1
ATOM 1700 C CA . ASP A 1 234 ? 17.506 -2.104 -8.119 1.00 97.62 234 ASP A CA 1
ATOM 1701 C C . ASP A 1 234 ? 18.079 -3.046 -7.056 1.00 97.62 234 ASP A C 1
ATOM 1703 O O . ASP A 1 234 ? 17.656 -3.010 -5.893 1.00 97.62 234 ASP A O 1
ATOM 1707 N N . ASN A 1 235 ? 19.018 -3.909 -7.456 1.00 96.19 235 ASN A N 1
ATOM 1708 C CA . ASN A 1 235 ? 19.643 -4.932 -6.605 1.00 96.19 235 ASN A CA 1
ATOM 1709 C C . ASN A 1 235 ? 18.612 -5.695 -5.753 1.00 96.19 235 ASN A C 1
ATOM 1711 O O . ASN A 1 235 ? 18.754 -5.827 -4.536 1.00 96.19 235 ASN A O 1
ATOM 1715 N N . SER A 1 236 ? 17.516 -6.119 -6.386 1.00 98.06 236 SER A N 1
ATOM 1716 C CA . SER A 1 236 ? 16.317 -6.636 -5.721 1.00 98.06 236 SER A CA 1
ATOM 1717 C C . SER A 1 236 ? 15.687 -7.775 -6.519 1.00 98.06 236 SER A C 1
ATOM 1719 O O . SER A 1 236 ? 15.917 -7.922 -7.717 1.00 98.06 236 SER A O 1
ATOM 1721 N N . THR A 1 237 ? 14.883 -8.610 -5.861 1.00 98.25 237 THR A N 1
ATOM 1722 C CA . THR A 1 237 ? 14.318 -9.816 -6.488 1.00 98.25 237 THR A CA 1
ATOM 1723 C C . THR A 1 237 ? 12.887 -9.591 -6.947 1.00 98.25 237 THR A C 1
ATOM 1725 O O . THR A 1 237 ? 12.035 -9.158 -6.172 1.00 98.25 237 THR A O 1
ATOM 1728 N N . ILE A 1 238 ? 12.601 -9.973 -8.191 1.00 98.44 238 ILE A N 1
ATOM 1729 C CA . ILE A 1 238 ? 11.254 -9.952 -8.759 1.00 98.44 238 ILE A CA 1
ATOM 1730 C C . ILE A 1 238 ? 10.822 -11.369 -9.123 1.00 98.44 238 ILE A C 1
ATOM 1732 O O . ILE A 1 238 ? 11.542 -12.082 -9.816 1.00 98.44 238 ILE A O 1
ATOM 1736 N N . THR A 1 239 ? 9.646 -11.780 -8.654 1.00 98.56 239 THR A N 1
ATOM 1737 C CA . THR A 1 239 ? 9.003 -13.051 -9.015 1.00 98.56 239 THR A CA 1
ATOM 1738 C C . THR A 1 239 ? 7.587 -12.768 -9.494 1.00 98.56 239 THR A C 1
ATOM 1740 O O . THR A 1 239 ? 6.794 -12.193 -8.757 1.00 98.56 239 THR A O 1
ATOM 1743 N N . ILE A 1 240 ? 7.268 -13.153 -10.729 1.00 98.38 240 ILE A N 1
ATOM 1744 C CA . ILE A 1 240 ? 5.933 -12.988 -11.316 1.00 98.38 240 ILE A CA 1
ATOM 1745 C C . ILE A 1 240 ? 5.484 -14.359 -11.809 1.00 98.38 240 ILE A C 1
ATOM 1747 O O . ILE A 1 240 ? 6.052 -14.888 -12.764 1.00 98.38 240 ILE A O 1
ATOM 1751 N N . SER A 1 241 ? 4.489 -14.929 -11.136 1.00 98.44 241 SER A N 1
ATOM 1752 C CA . SER A 1 241 ? 3.926 -16.243 -11.456 1.00 98.44 241 SER A CA 1
ATOM 1753 C C . SER A 1 241 ? 2.653 -16.120 -12.296 1.00 98.44 241 SER A C 1
ATOM 1755 O O . SER A 1 241 ? 2.426 -16.946 -13.173 1.00 98.44 241 SER A O 1
ATOM 1757 N N . ASN A 1 242 ? 1.832 -15.093 -12.037 1.00 98.44 242 ASN A N 1
ATOM 1758 C CA . ASN A 1 242 ? 0.573 -14.804 -12.734 1.00 98.44 242 ASN A CA 1
ATOM 1759 C C . ASN A 1 242 ? 0.266 -13.292 -12.709 1.00 98.44 242 ASN A C 1
ATOM 1761 O O . ASN A 1 242 ? 0.976 -12.512 -12.076 1.00 98.44 242 ASN A O 1
ATOM 1765 N N . GLY A 1 243 ? -0.833 -12.898 -13.362 1.00 98.06 243 GLY A N 1
ATOM 1766 C CA . GLY A 1 243 ? -1.324 -11.519 -13.421 1.00 98.06 243 GLY A CA 1
ATOM 1767 C C . GLY A 1 243 ? -0.930 -10.796 -14.711 1.00 98.06 243 GLY A C 1
ATOM 1768 O O . GLY A 1 243 ? -0.469 -11.420 -15.669 1.00 98.06 243 GLY A O 1
ATOM 1769 N N . ALA A 1 244 ? -1.151 -9.482 -14.761 1.00 98.50 244 ALA A N 1
ATOM 1770 C CA . ALA A 1 244 ? -0.892 -8.674 -15.952 1.00 98.50 244 ALA A CA 1
ATOM 1771 C C . ALA A 1 244 ? -0.197 -7.345 -15.632 1.00 98.50 244 ALA A C 1
ATOM 1773 O O . ALA A 1 244 ? -0.617 -6.611 -14.744 1.00 98.50 244 ALA A O 1
ATOM 1774 N N . ILE A 1 245 ? 0.818 -6.990 -16.425 1.00 98.50 245 ILE A N 1
ATOM 1775 C CA . ILE A 1 245 ? 1.404 -5.643 -16.469 1.00 98.50 245 ILE A CA 1
ATOM 1776 C C . ILE A 1 245 ? 1.145 -5.091 -17.870 1.00 98.50 245 ILE A C 1
ATOM 1778 O O . ILE A 1 245 ? 1.690 -5.611 -18.844 1.00 98.50 245 ILE A O 1
ATOM 1782 N N . SER A 1 246 ? 0.276 -4.086 -18.007 1.00 97.81 246 SER A N 1
ATOM 1783 C CA . SER A 1 246 ? -0.255 -3.687 -19.320 1.00 97.81 246 SER A CA 1
ATOM 1784 C C . SER A 1 246 ? -0.476 -2.182 -19.473 1.00 97.81 246 SER A C 1
ATOM 1786 O O . SER A 1 246 ? -0.868 -1.485 -18.549 1.00 97.81 246 SER A O 1
ATOM 1788 N N . GLY A 1 247 ? -0.206 -1.636 -20.660 1.00 98.00 247 GLY A N 1
ATOM 1789 C CA . GLY A 1 247 ? -0.414 -0.205 -20.929 1.00 98.00 247 GLY A CA 1
ATOM 1790 C C . GLY A 1 247 ? 0.500 0.749 -20.144 1.00 98.00 247 GLY A C 1
ATOM 1791 O O . GLY A 1 247 ? 0.298 1.960 -20.212 1.00 98.00 247 GLY A O 1
ATOM 1792 N N . CYS A 1 248 ? 1.499 0.231 -19.423 1.00 98.56 248 CYS A N 1
ATOM 1793 C CA . CYS A 1 248 ? 2.473 1.037 -18.695 1.00 98.56 248 CYS A CA 1
ATOM 1794 C C . CYS A 1 248 ? 3.537 1.640 -19.626 1.00 98.56 248 CYS A C 1
ATOM 1796 O O . CYS A 1 248 ? 3.899 1.055 -20.652 1.00 98.56 248 CYS A O 1
ATOM 1798 N N . LYS A 1 249 ? 4.056 2.814 -19.260 1.00 98.44 249 LYS A N 1
ATOM 1799 C CA . LYS A 1 249 ? 4.988 3.607 -20.070 1.00 98.44 249 LYS A CA 1
ATOM 1800 C C . LYS A 1 249 ? 6.207 4.024 -19.262 1.00 98.44 249 LYS A C 1
ATOM 1802 O O . LYS A 1 249 ? 6.091 4.463 -18.124 1.00 98.44 249 LYS A O 1
ATOM 1807 N N . GLY A 1 250 ? 7.374 3.968 -19.887 1.00 96.69 250 GLY A N 1
ATOM 1808 C CA . GLY A 1 250 ? 8.571 4.589 -19.344 1.00 96.69 250 GLY A CA 1
ATOM 1809 C C . GLY A 1 250 ? 9.681 4.694 -20.370 1.00 96.69 250 GLY A C 1
ATOM 1810 O O . GLY A 1 250 ? 9.627 4.028 -21.404 1.00 96.69 250 GLY A O 1
ATOM 1811 N N . GLY A 1 251 ? 10.660 5.558 -20.097 1.00 95.44 251 GLY A N 1
ATOM 1812 C CA . GLY A 1 251 ? 11.789 5.799 -20.998 1.00 95.44 251 GLY A CA 1
ATOM 1813 C C . GLY A 1 251 ? 12.610 4.533 -21.238 1.00 95.44 251 GLY A C 1
ATOM 1814 O O . GLY A 1 251 ? 12.997 4.249 -22.368 1.00 95.44 251 GLY A O 1
ATOM 1815 N N . CYS A 1 252 ? 12.775 3.727 -20.188 1.00 93.81 252 CYS A N 1
ATOM 1816 C CA . CYS A 1 252 ? 13.319 2.375 -20.249 1.00 93.81 252 CYS A CA 1
ATOM 1817 C C . CYS A 1 252 ? 12.366 1.415 -19.528 1.00 93.81 252 CYS A C 1
ATOM 1819 O O . CYS A 1 252 ? 11.972 1.692 -18.399 1.00 93.81 252 CYS A O 1
ATOM 1821 N N . GLY A 1 253 ? 12.008 0.289 -20.157 1.00 94.38 253 GLY A N 1
ATOM 1822 C CA . GLY A 1 253 ? 11.154 -0.742 -19.549 1.00 94.38 253 GLY A CA 1
ATOM 1823 C C . GLY A 1 253 ? 9.748 -0.243 -19.199 1.00 94.38 253 GLY A C 1
ATOM 1824 O O . GLY A 1 253 ? 9.454 0.046 -18.045 1.00 94.38 253 GLY A O 1
ATOM 1825 N N . GLY A 1 254 ? 8.858 -0.142 -20.195 1.00 95.06 254 GLY A N 1
ATOM 1826 C CA . GLY A 1 254 ? 7.505 0.399 -19.998 1.00 95.06 254 GLY A CA 1
ATOM 1827 C C . GLY A 1 254 ? 6.693 -0.329 -18.923 1.00 95.06 254 GLY A C 1
ATOM 1828 O O . GLY A 1 254 ? 6.102 0.318 -18.069 1.00 95.06 254 GLY A O 1
ATOM 1829 N N . GLY A 1 255 ? 6.709 -1.664 -18.916 1.00 97.06 255 GLY A N 1
ATOM 1830 C CA . GLY A 1 255 ? 6.112 -2.460 -17.838 1.00 97.06 255 GLY A CA 1
ATOM 1831 C C . GLY A 1 255 ? 7.044 -2.623 -16.640 1.00 97.06 255 GLY A C 1
ATOM 1832 O O . GLY A 1 255 ? 6.673 -2.299 -15.517 1.00 97.06 255 GLY A O 1
ATOM 1833 N N . LEU A 1 256 ? 8.258 -3.108 -16.894 1.00 97.94 256 LEU A N 1
ATOM 1834 C CA . LEU A 1 256 ? 9.227 -3.494 -15.874 1.00 97.94 256 LEU A CA 1
ATOM 1835 C C . LEU A 1 256 ? 10.636 -3.108 -16.325 1.00 97.94 256 LEU A C 1
ATOM 1837 O O . LEU A 1 256 ? 11.003 -3.348 -17.478 1.00 97.94 256 LEU A O 1
ATOM 1841 N N . TYR A 1 257 ? 11.429 -2.555 -15.408 1.00 98.00 257 TYR A N 1
ATOM 1842 C CA . TYR A 1 257 ? 12.871 -2.385 -15.569 1.00 98.00 257 TYR A CA 1
ATOM 1843 C C . TYR A 1 257 ? 13.597 -2.898 -14.322 1.00 98.00 257 TYR A C 1
ATOM 1845 O O . TYR A 1 257 ? 13.311 -2.451 -13.216 1.00 98.00 257 TYR A O 1
ATOM 1853 N N . ALA A 1 258 ? 14.531 -3.831 -14.492 1.00 96.62 258 ALA A N 1
ATOM 1854 C CA . ALA A 1 258 ? 15.328 -4.372 -13.397 1.00 96.62 258 ALA A CA 1
ATOM 1855 C C . ALA A 1 258 ? 16.814 -4.127 -13.659 1.00 96.62 258 ALA A C 1
ATOM 1857 O O . ALA A 1 258 ? 17.318 -4.428 -14.744 1.00 96.62 258 ALA A O 1
ATOM 1858 N N . LYS A 1 259 ? 17.497 -3.593 -12.652 1.00 94.19 259 LYS A N 1
ATOM 1859 C CA . LYS A 1 259 ? 18.939 -3.385 -12.607 1.00 94.19 259 LYS A CA 1
ATOM 1860 C C . LYS A 1 259 ? 19.494 -4.237 -11.467 1.00 94.19 259 LYS A C 1
ATOM 1862 O O . LYS A 1 259 ? 19.058 -4.098 -10.330 1.00 94.19 259 LYS A O 1
ATOM 1867 N N . ASN A 1 260 ? 20.404 -5.145 -11.800 1.00 82.50 260 ASN A N 1
ATOM 1868 C CA . ASN A 1 260 ? 21.032 -6.086 -10.870 1.00 82.50 260 ASN A CA 1
ATOM 1869 C C . ASN A 1 260 ? 22.551 -5.955 -10.918 1.00 82.50 260 ASN A C 1
ATOM 1871 O O . ASN A 1 260 ? 23.051 -5.440 -11.949 1.00 82.50 260 ASN A O 1
#

Secondary structure (DSSP, 8-state):
----------------------PPPPEEEEEE-TT--HHHHHHHHHH--S-PEEEEEESS-EEE-SEEEE-S-EEEEESSS-EEEEE-STT-EEEEESTT-EEEES-TT--S-EEEEE-S-TT--S-SEEEETT-EEEE-TTEEEE----SS--SEEEESTT-EEEEEEEEEES-S-SEEEETT-EEEEEEEEEES-EEEEE-SEEE-TT-EEEEEEEEEES-EEEE-SSEEEES-EEEEEEEEEES-EEEE-SSEEEE-

Sequence (260 aa):
MNRKIWKALGIVVCMLALAAPHAMAETITHMVTADTDFAKVVKNINASGVDDENVIELCADITLTGNHTLKRSTTIKSKDEDRKISINGSNAGITVAGEGTVLNLGAKGYDKKLTIEGDGDAKIQVAFVTVSEGATANMYENVTLQNRKSTGNACIVIMGSKSVFNMRGGVTENCSRAVIADSGATFHMFDGEIKDCKVNSEGVILVNGESKFIMDGGTISGCEAGAGGGLYADNSTITISNGAISGCKGGCGGGLYAKN